Protein AF-A0A143PL56-F1 (afdb_monomer_lite)

pLDDT: mean 76.6, std 19.51, range [32.47, 98.5]

Radius of gyration: 20.21 Å; chains: 1; bounding box: 53×41×75 Å

Foldseek 3Di:
DPDPPDPQDDQPVPPPDDVVNLVPCPDLPWQKFFLVVLVVLVVCVVVPDPDFDQDDPVLVVLLCVQQPQLADSRLAGEAEDCPDPAWDEDASYIYGHPPDDCPDPNVLVSQLNSLLNSCCQQPFSSLVRLVVCLVVCCCPPRVHSVSSQRSDDFDPPDELVSDRSNPSSSLSSLLCCLVPPQVDPPGPPSSVSCVVCNVRSVVNSVNSNPTHGDDPVVSVVVSVVPDDDPDPPPDDPDDDDPDPDDDSMDTDRPPD

Sequence (256 aa):
MPNPSRGRIIDPRIHGVTADVLRKRTDRPVAVTSPVLEWAAIQAAAIANPFGRALYDWEYEIVHDVFRSSLDASRIRIVETRIMNAPTTLGNQIRVPPGWTFERDNKPVLVHECAHVWQYQTRGTSYITDSVYHNASGAIATGNRNVAYMNYQLTTTSSISDFTAEEQATIVGDYYEMTQIHTTDPKPDWVTRRSRDMAIYERLMTQVRASRPQEDSMIYQRSLMNQPTPGMDFQSPGTQGFAPVMPLLEIRFRGL

Secondary structure (DSSP, 8-state):
-PPP-PPP---TT--S--HHHHHH-----EEEE-HHHHHHHHHHHHHS-S-PBPPPHHHHHHHHHHHGGGS-GGG-EEEE-TT-SS-EEETTEEEE-TT---SGGGHHHHHHHHHHHHHHHHH-THHHHHHHHHHHHHHHHSS-THHHHH-----TT--GGGS-HHHHHHHHHHHHIIIIIS-SSSPPHHHHHHGGGHHHHHHHHHHHHH--PPPHHHHHHHHHHTS--S------S---PPP----S-EEEETT-

Organism: Luteitalea pratensis (NCBI:txid1855912)

Structure (mmCIF, N/CA/C/O backbone):
data_AF-A0A143PL56-F1
#
_entry.id   AF-A0A143PL56-F1
#
loop_
_atom_site.group_PDB
_atom_site.id
_atom_site.type_symbol
_atom_site.label_atom_id
_atom_site.label_alt_id
_atom_site.label_comp_id
_atom_site.label_asym_id
_atom_site.label_entity_id
_atom_site.label_seq_id
_atom_site.pdbx_PDB_ins_code
_atom_site.Cartn_x
_atom_site.Cartn_y
_atom_site.Cartn_z
_atom_site.occupancy
_atom_site.B_iso_or_equiv
_atom_site.auth_seq_id
_atom_site.auth_comp_id
_atom_site.auth_asym_id
_atom_site.auth_atom_id
_atom_site.pdbx_PDB_model_num
ATOM 1 N N . MET A 1 1 ? -32.103 7.608 14.706 1.00 39.16 1 MET A N 1
ATOM 2 C CA . MET A 1 1 ? -31.340 8.848 14.971 1.00 39.16 1 MET A CA 1
ATOM 3 C C . MET A 1 1 ? -30.076 8.808 14.125 1.00 39.16 1 MET A C 1
ATOM 5 O O . MET A 1 1 ? -29.459 7.747 14.108 1.00 39.16 1 MET A O 1
ATOM 9 N N . PRO A 1 2 ? -29.713 9.868 13.381 1.00 42.47 2 PRO A N 1
ATOM 10 C CA . PRO A 1 2 ? -28.409 9.920 12.725 1.00 42.47 2 PRO A CA 1
ATOM 11 C C . PRO A 1 2 ? -27.313 9.818 13.792 1.00 42.47 2 PRO A C 1
ATOM 13 O O . PRO A 1 2 ? -27.419 10.430 14.854 1.00 42.47 2 PRO A O 1
ATOM 16 N N . ASN A 1 3 ? -26.301 8.991 13.532 1.00 46.94 3 ASN A N 1
ATOM 17 C CA . ASN A 1 3 ? -25.140 8.849 14.408 1.00 46.94 3 ASN A CA 1
ATOM 18 C C . ASN A 1 3 ? -24.499 10.246 14.557 1.00 46.94 3 ASN A C 1
ATOM 20 O O . ASN A 1 3 ? -24.322 10.900 13.522 1.00 46.94 3 ASN A O 1
ATOM 24 N N . PRO A 1 4 ? -24.193 10.748 15.772 1.00 47.12 4 PRO A N 1
ATOM 25 C CA . PRO A 1 4 ? -23.505 12.028 15.912 1.00 47.12 4 PRO A CA 1
ATOM 26 C C . PRO A 1 4 ? -22.255 12.025 15.033 1.00 47.12 4 PRO A C 1
ATOM 28 O O . PRO A 1 4 ? -21.560 11.008 14.938 1.00 47.12 4 PRO A O 1
ATOM 31 N N . SER A 1 5 ? -21.994 13.145 14.356 1.00 56.44 5 SER A N 1
ATOM 32 C CA . SER A 1 5 ? -20.812 13.290 13.514 1.00 56.44 5 SER A CA 1
ATOM 33 C C . SER A 1 5 ? -19.581 12.958 14.354 1.00 56.44 5 SER A C 1
ATOM 35 O O . SER A 1 5 ? -19.254 13.657 15.314 1.00 56.44 5 SER A O 1
ATOM 37 N N . ARG A 1 6 ? -18.912 11.842 14.033 1.00 64.50 6 ARG A N 1
ATOM 38 C CA . ARG A 1 6 ? -17.630 11.514 14.657 1.00 64.50 6 ARG A CA 1
ATOM 39 C C . ARG A 1 6 ? -16.703 12.689 14.366 1.00 64.50 6 ARG A C 1
ATOM 41 O O . ARG A 1 6 ? -16.463 13.011 13.204 1.00 64.50 6 ARG A O 1
ATOM 48 N N . GLY A 1 7 ? -16.238 13.359 15.420 1.00 67.94 7 GLY A N 1
ATOM 49 C CA . GLY A 1 7 ? -15.239 14.412 15.283 1.00 67.94 7 GLY A CA 1
ATOM 50 C C . GLY A 1 7 ? -14.046 13.883 14.489 1.00 67.94 7 GLY A C 1
ATOM 51 O O . GLY A 1 7 ? -13.685 12.712 14.612 1.00 67.94 7 GLY A O 1
ATOM 52 N N . ARG A 1 8 ? -13.456 14.733 13.646 1.00 72.25 8 ARG A N 1
ATOM 53 C CA . ARG A 1 8 ? -12.322 14.353 12.800 1.00 72.25 8 ARG A CA 1
ATOM 54 C C . ARG A 1 8 ? -11.191 13.792 13.662 1.00 72.25 8 ARG A C 1
ATOM 56 O O . ARG A 1 8 ? -10.657 14.497 14.517 1.00 72.25 8 ARG A O 1
ATOM 63 N N . ILE A 1 9 ? -10.812 12.541 13.413 1.00 72.44 9 ILE A N 1
ATOM 64 C CA . ILE A 1 9 ? -9.650 11.929 14.056 1.00 72.44 9 ILE A CA 1
ATOM 65 C C . ILE A 1 9 ? -8.408 12.498 13.375 1.00 72.44 9 ILE A C 1
ATOM 67 O O . ILE A 1 9 ? -8.163 12.240 12.200 1.00 72.44 9 ILE A O 1
ATOM 71 N N . ILE A 1 10 ? -7.651 13.311 14.109 1.00 73.62 10 ILE A N 1
ATOM 72 C CA . ILE A 1 10 ? -6.334 13.770 13.669 1.00 73.62 10 ILE A CA 1
ATOM 73 C C . ILE A 1 10 ? -5.318 12.722 14.112 1.00 73.62 10 ILE A C 1
ATOM 75 O O . ILE A 1 10 ? -5.200 12.420 15.308 1.00 73.62 10 ILE A O 1
ATOM 79 N N . ASP A 1 11 ? -4.612 12.160 13.136 1.00 73.50 11 ASP A N 1
ATOM 80 C CA . ASP A 1 11 ? -3.528 11.222 13.380 1.00 73.50 11 ASP A CA 1
ATOM 81 C C . ASP A 1 11 ? -2.376 11.951 14.095 1.00 73.50 11 ASP A C 1
ATOM 83 O O . ASP A 1 11 ? -1.880 12.955 13.573 1.00 73.50 11 ASP A O 1
ATOM 87 N N . PRO A 1 12 ? -1.950 11.513 15.295 1.00 73.06 12 PRO A N 1
ATOM 88 C CA . PRO A 1 12 ? -0.919 12.215 16.056 1.00 73.06 12 PRO A CA 1
ATOM 89 C C . PRO A 1 12 ? 0.461 12.153 15.383 1.00 73.06 12 PRO A C 1
ATOM 91 O O . PRO A 1 12 ? 1.346 12.920 15.755 1.00 73.06 12 PRO A O 1
ATOM 94 N N . ARG A 1 13 ? 0.649 11.302 14.362 1.00 75.81 13 ARG A N 1
ATOM 95 C CA . ARG A 1 13 ? 1.857 11.286 13.525 1.00 75.81 13 ARG A CA 1
ATOM 96 C C . ARG A 1 13 ? 1.964 12.540 12.634 1.00 75.81 13 ARG A C 1
ATOM 98 O O . ARG A 1 13 ? 3.064 12.896 12.207 1.00 75.81 13 ARG A O 1
ATOM 105 N N . ILE A 1 14 ? 0.861 13.269 12.423 1.00 66.75 14 ILE A N 1
ATOM 106 C CA . ILE A 1 14 ? 0.823 14.566 11.730 1.00 66.75 14 ILE A CA 1
ATOM 107 C C . ILE A 1 14 ? 1.172 15.690 12.722 1.00 66.75 14 ILE A C 1
ATOM 109 O O . ILE A 1 14 ? 0.313 16.430 13.202 1.00 66.75 14 ILE A O 1
ATOM 113 N N . HIS A 1 15 ? 2.453 15.820 13.054 1.00 58.91 15 HIS A N 1
ATOM 114 C CA . HIS A 1 15 ? 2.962 16.916 13.880 1.00 58.91 15 HIS A CA 1
ATOM 115 C C . HIS A 1 15 ? 3.343 18.131 13.015 1.00 58.91 15 HIS A C 1
ATOM 117 O O . HIS A 1 15 ? 3.772 17.987 11.873 1.00 58.91 15 HIS A O 1
ATOM 123 N N . GLY A 1 16 ? 3.182 19.347 13.548 1.00 60.31 16 GLY A N 1
ATOM 124 C CA . GLY A 1 16 ? 3.609 20.584 12.873 1.00 60.31 16 GLY A CA 1
ATOM 125 C C . GLY A 1 16 ? 2.686 21.095 11.759 1.00 60.31 16 GLY A C 1
ATOM 126 O O . GLY A 1 16 ? 3.081 21.972 10.998 1.00 60.31 16 GLY A O 1
ATOM 127 N N . VAL A 1 17 ? 1.460 20.575 11.650 1.00 60.66 17 VAL A N 1
ATOM 128 C CA . VAL A 1 17 ? 0.504 20.951 10.596 1.00 60.66 17 VAL A CA 1
ATOM 129 C C . VAL A 1 17 ? -0.726 21.543 11.258 1.00 60.66 17 VAL A C 1
ATOM 131 O O . VAL A 1 17 ? -1.329 20.929 12.138 1.00 60.66 17 VAL A O 1
ATOM 134 N N . THR A 1 18 ? -1.090 22.764 10.873 1.00 62.97 18 THR A N 1
ATOM 135 C CA . THR A 1 18 ? -2.188 23.466 11.538 1.00 62.97 18 THR A CA 1
ATOM 136 C C . THR A 1 18 ? -3.526 22.793 11.230 1.00 62.97 18 THR A C 1
ATOM 138 O O . THR A 1 18 ? -3.761 22.277 10.133 1.00 62.97 18 THR A O 1
ATOM 141 N N . ALA A 1 19 ? -4.450 22.835 12.194 1.00 63.25 19 ALA A N 1
ATOM 142 C CA . ALA A 1 19 ? -5.805 22.318 12.007 1.00 63.25 19 ALA A CA 1
ATOM 143 C C . ALA A 1 19 ? -6.528 22.976 10.815 1.00 63.25 19 ALA A C 1
ATOM 145 O O . ALA A 1 19 ? -7.431 22.368 10.245 1.00 63.25 19 ALA A O 1
ATOM 146 N N . ASP A 1 20 ? -6.121 24.189 10.430 1.00 62.56 20 ASP A N 1
ATOM 147 C CA . ASP A 1 20 ? -6.640 24.907 9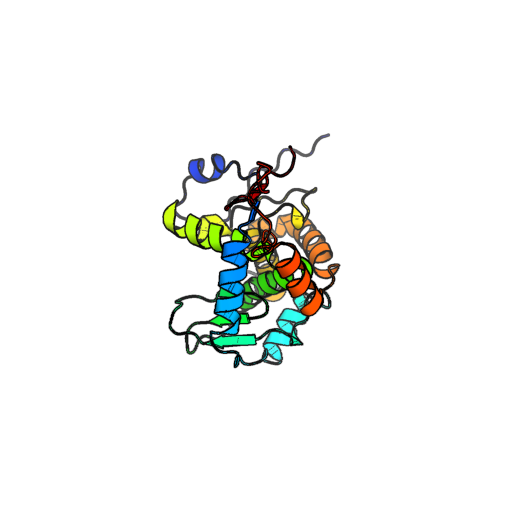.268 1.00 62.56 20 ASP A CA 1
ATOM 148 C C . ASP A 1 20 ? -6.135 24.330 7.944 1.00 62.56 20 ASP A C 1
ATOM 150 O O . ASP A 1 20 ? -6.929 24.207 7.016 1.00 62.56 20 ASP A O 1
ATOM 154 N N . VAL A 1 21 ? -4.866 23.910 7.851 1.00 64.81 21 VAL A N 1
ATOM 155 C CA . VAL A 1 21 ? -4.344 23.192 6.670 1.00 64.81 21 VAL A CA 1
ATOM 156 C C . VAL A 1 21 ? -5.097 21.876 6.486 1.00 64.81 21 VAL A C 1
ATOM 158 O O . VAL A 1 21 ? -5.552 21.565 5.388 1.00 64.81 21 VAL A O 1
ATOM 161 N N . LEU A 1 22 ? -5.325 21.147 7.581 1.00 64.31 22 LEU A N 1
ATOM 162 C CA . LEU A 1 22 ? -6.117 19.920 7.549 1.00 64.31 22 LEU A CA 1
ATOM 163 C C . LEU A 1 22 ? -7.575 20.208 7.154 1.00 64.31 22 LEU A C 1
ATOM 165 O O . LEU A 1 22 ? -8.137 19.485 6.332 1.00 64.31 22 LEU A O 1
ATOM 169 N N . ARG A 1 23 ? -8.219 21.244 7.708 1.00 62.47 23 ARG A N 1
ATOM 170 C CA . ARG A 1 23 ? -9.619 21.611 7.400 1.00 62.47 23 ARG A CA 1
ATOM 171 C C . ARG A 1 23 ? -9.828 22.119 5.976 1.00 62.47 23 ARG A C 1
ATOM 173 O O . ARG A 1 23 ? -10.882 21.852 5.414 1.00 62.47 23 ARG A O 1
ATOM 180 N N . LYS A 1 24 ? -8.856 22.834 5.408 1.00 58.53 24 LYS A N 1
ATOM 181 C CA . LYS A 1 24 ? -8.933 23.400 4.052 1.00 58.53 24 LYS A CA 1
ATOM 182 C C . LYS A 1 24 ? -8.618 22.393 2.946 1.00 58.53 24 LYS A C 1
ATOM 184 O O . LYS A 1 24 ? -8.891 22.699 1.786 1.00 58.53 24 LYS A O 1
ATOM 189 N N . ARG A 1 25 ? -8.098 21.204 3.280 1.00 57.47 25 ARG A N 1
ATOM 190 C CA . ARG A 1 25 ? -8.025 20.071 2.348 1.00 57.47 25 ARG A CA 1
ATOM 191 C C . ARG A 1 25 ? -9.452 19.650 1.974 1.00 57.47 25 ARG A C 1
ATOM 193 O O . ARG A 1 25 ? -10.123 18.903 2.682 1.00 57.47 25 ARG A O 1
ATOM 200 N N . THR A 1 26 ? -9.934 20.215 0.873 1.00 52.91 26 THR A N 1
ATOM 201 C CA . THR A 1 26 ? -11.165 19.831 0.177 1.00 52.91 26 THR A CA 1
ATOM 202 C C . THR A 1 26 ? -10.814 18.704 -0.783 1.00 52.91 26 THR A C 1
ATOM 204 O O . THR A 1 26 ? -10.982 18.814 -1.993 1.00 52.91 26 THR A O 1
ATOM 207 N N . ASP A 1 27 ? -10.249 17.625 -0.239 1.00 49.91 27 ASP A N 1
ATOM 208 C CA . ASP A 1 27 ? -9.785 16.483 -1.019 1.00 49.91 27 ASP A CA 1
ATOM 209 C C . ASP A 1 27 ? -11.001 15.686 -1.479 1.00 49.91 27 ASP A C 1
ATOM 211 O O . ASP A 1 27 ? -11.326 14.620 -0.962 1.00 49.91 27 ASP A O 1
ATOM 215 N N . ARG A 1 28 ? -11.712 16.196 -2.481 1.00 55.03 28 ARG A N 1
ATOM 216 C CA . ARG A 1 28 ? -12.274 15.246 -3.426 1.00 55.03 28 ARG A CA 1
ATOM 217 C C . ARG A 1 28 ? -11.063 14.572 -4.064 1.00 55.03 28 ARG A C 1
ATOM 219 O O . ARG A 1 28 ? -10.167 15.302 -4.485 1.00 55.03 28 ARG A O 1
ATOM 226 N N . PRO A 1 29 ? -10.985 13.233 -4.097 1.00 56.28 29 PRO A N 1
ATOM 227 C CA . PRO A 1 29 ? -9.911 12.545 -4.794 1.00 56.28 29 PRO A CA 1
ATOM 228 C C . PRO A 1 29 ? -9.963 12.984 -6.260 1.00 56.28 29 PRO A C 1
ATOM 230 O O . PRO A 1 29 ? -10.820 12.543 -7.030 1.00 56.28 29 PRO A O 1
ATOM 233 N N . VAL A 1 30 ? -9.108 13.942 -6.610 1.00 55.94 30 VAL A N 1
ATOM 234 C CA . VAL A 1 30 ? -8.872 14.356 -7.982 1.00 55.94 30 VAL A CA 1
ATOM 235 C C . VAL A 1 30 ? -7.836 13.381 -8.494 1.00 55.94 30 VAL A C 1
ATOM 237 O O . VAL A 1 30 ? -6.676 13.460 -8.102 1.00 55.94 30 VAL A O 1
ATOM 240 N N . ALA A 1 31 ? -8.282 12.435 -9.313 1.00 61.72 31 ALA A N 1
ATOM 241 C CA . ALA A 1 31 ? -7.358 11.554 -10.002 1.00 61.72 31 ALA A CA 1
ATOM 242 C C . ALA A 1 31 ? -6.752 12.357 -11.152 1.00 61.72 31 ALA A C 1
ATOM 244 O O . ALA A 1 31 ? -7.486 12.868 -12.009 1.00 61.72 31 ALA A O 1
ATOM 245 N N . VAL A 1 32 ? -5.434 12.504 -11.139 1.00 58.81 32 VAL A N 1
ATOM 246 C CA . VAL A 1 32 ? -4.698 13.150 -12.221 1.00 58.81 32 VAL A CA 1
ATOM 247 C C . VAL A 1 32 ? -3.986 12.041 -12.962 1.00 58.81 32 VAL A C 1
ATOM 249 O O . VAL A 1 32 ? -3.113 11.405 -12.390 1.00 58.81 32 VAL A O 1
ATOM 252 N N . THR A 1 33 ? -4.335 11.807 -14.224 1.00 64.19 33 THR A N 1
ATOM 253 C CA . THR A 1 33 ? -3.666 10.807 -15.065 1.00 64.19 33 THR A CA 1
ATOM 254 C C . THR A 1 33 ? -2.970 11.484 -16.234 1.00 64.19 33 THR A C 1
ATOM 256 O O . THR A 1 33 ? -3.554 12.323 -16.923 1.00 64.19 33 THR A O 1
ATOM 259 N N . SER A 1 34 ? -1.709 11.126 -16.472 1.00 66.50 34 SER A N 1
ATOM 260 C CA . SER A 1 34 ? -0.958 11.557 -17.648 1.00 66.50 34 SER A CA 1
ATOM 261 C C . SER A 1 34 ? -0.411 10.318 -18.351 1.00 66.50 34 SER A C 1
ATOM 263 O O . SER A 1 34 ? 0.644 9.810 -17.966 1.00 66.50 34 SER A O 1
ATOM 265 N N . PRO A 1 35 ? -1.093 9.832 -19.405 1.00 65.44 35 PRO A N 1
ATOM 266 C CA . PRO A 1 35 ? -0.667 8.645 -20.149 1.00 65.44 35 PRO A CA 1
ATOM 267 C C . PRO A 1 35 ? 0.785 8.728 -20.648 1.00 65.44 35 PRO A C 1
ATOM 269 O O . PRO A 1 35 ? 1.492 7.724 -20.702 1.00 65.44 35 PRO A O 1
ATOM 272 N N . VAL A 1 36 ? 1.258 9.941 -20.964 1.00 63.97 36 VAL A N 1
ATOM 273 C CA . VAL A 1 36 ? 2.638 10.200 -21.401 1.00 63.97 36 VAL A CA 1
ATOM 274 C C . VAL A 1 36 ? 3.642 9.980 -20.267 1.00 63.97 36 VAL A C 1
ATOM 276 O O . VAL A 1 36 ? 4.662 9.324 -20.481 1.00 63.97 36 VAL A O 1
ATOM 279 N N . LEU A 1 37 ? 3.365 10.495 -19.063 1.00 64.38 37 LEU A N 1
ATOM 280 C CA . LEU A 1 37 ? 4.240 10.291 -17.904 1.00 64.38 37 LEU A CA 1
ATOM 281 C C . LEU A 1 37 ? 4.237 8.830 -17.453 1.00 64.38 37 LEU A C 1
ATOM 283 O O . LEU A 1 37 ? 5.294 8.298 -17.125 1.00 64.38 37 LEU A O 1
ATOM 287 N N . GLU A 1 38 ? 3.080 8.168 -17.489 1.00 65.06 38 GLU A N 1
ATOM 288 C CA . GLU A 1 38 ? 2.964 6.741 -17.177 1.00 65.06 38 GLU A CA 1
ATOM 289 C C . GLU A 1 38 ? 3.810 5.896 -18.126 1.00 65.06 38 GLU A C 1
ATOM 291 O O . GLU A 1 38 ? 4.589 5.055 -17.679 1.00 65.06 38 GLU A O 1
ATOM 296 N N . TRP A 1 39 ? 3.725 6.156 -19.433 1.00 65.25 39 TRP A N 1
ATOM 297 C CA . TRP A 1 39 ? 4.539 5.452 -20.417 1.00 65.25 39 TRP A CA 1
ATOM 298 C C . TRP A 1 39 ? 6.034 5.716 -20.231 1.00 65.25 39 TRP A C 1
ATOM 300 O O . TRP A 1 39 ? 6.828 4.775 -20.222 1.00 65.25 39 TRP A O 1
ATOM 310 N N . ALA A 1 40 ? 6.426 6.978 -20.032 1.00 65.31 40 ALA A N 1
ATOM 311 C CA . ALA A 1 40 ? 7.819 7.326 -19.779 1.00 65.31 40 ALA A CA 1
ATOM 312 C C . ALA A 1 40 ? 8.350 6.623 -18.519 1.00 65.31 40 ALA A C 1
ATOM 314 O O . ALA A 1 40 ? 9.468 6.107 -18.532 1.00 65.31 40 ALA A O 1
ATOM 315 N N . ALA A 1 41 ? 7.536 6.536 -17.463 1.00 65.75 41 ALA A N 1
ATOM 316 C CA . ALA A 1 41 ? 7.878 5.821 -16.241 1.00 65.75 41 ALA A CA 1
ATOM 317 C C . ALA A 1 41 ? 8.044 4.313 -16.490 1.00 65.75 41 ALA A C 1
ATOM 319 O O . ALA A 1 41 ? 9.040 3.744 -16.055 1.00 65.75 41 ALA A O 1
ATOM 320 N N . ILE A 1 42 ? 7.138 3.668 -17.234 1.00 66.44 42 ILE A N 1
ATOM 321 C CA . ILE A 1 42 ? 7.238 2.237 -17.579 1.00 66.44 42 ILE A CA 1
ATOM 322 C C . ILE A 1 42 ? 8.492 1.951 -18.408 1.00 66.44 42 ILE A C 1
ATOM 324 O O . ILE A 1 42 ? 9.226 1.013 -18.106 1.00 66.44 42 ILE A O 1
ATOM 328 N N . GLN A 1 43 ? 8.772 2.768 -19.425 1.00 65.62 43 GLN A N 1
ATOM 329 C CA . GLN A 1 43 ? 9.958 2.602 -20.267 1.00 65.62 43 GLN A CA 1
ATOM 330 C C . GLN A 1 43 ? 11.239 2.812 -19.459 1.00 65.62 43 GLN A C 1
ATOM 332 O O . GLN A 1 43 ? 12.164 2.005 -19.539 1.00 65.62 43 GLN A O 1
ATOM 337 N N . ALA A 1 44 ? 11.280 3.849 -18.620 1.00 62.88 44 ALA A N 1
ATOM 338 C CA . ALA A 1 44 ? 12.390 4.064 -17.700 1.00 62.88 44 ALA A CA 1
ATOM 339 C C . ALA A 1 44 ? 12.541 2.895 -16.713 1.00 62.88 44 ALA A C 1
ATOM 341 O O . ALA A 1 44 ? 13.666 2.506 -16.402 1.00 62.88 44 ALA A O 1
ATOM 342 N N . ALA A 1 45 ? 11.437 2.297 -16.252 1.00 62.34 45 ALA A N 1
ATOM 343 C CA . ALA A 1 45 ? 11.458 1.133 -15.372 1.00 62.34 45 ALA A CA 1
ATOM 344 C C . ALA A 1 45 ? 12.026 -0.113 -16.057 1.00 62.34 45 ALA A C 1
ATOM 346 O O . ALA A 1 45 ? 12.821 -0.830 -15.454 1.00 62.34 45 ALA A O 1
ATOM 347 N N . ALA A 1 46 ? 11.644 -0.343 -17.314 1.00 61.03 46 ALA A N 1
ATOM 348 C CA . ALA A 1 46 ? 12.115 -1.463 -18.119 1.00 61.03 46 ALA A CA 1
ATOM 349 C C . ALA A 1 46 ? 13.615 -1.357 -18.448 1.00 61.03 46 ALA A C 1
ATOM 351 O O . ALA A 1 46 ? 14.307 -2.371 -18.501 1.00 61.03 46 ALA A O 1
ATOM 352 N N . ILE A 1 47 ? 14.125 -0.135 -18.638 1.00 59.41 47 ILE A N 1
ATOM 353 C CA . ILE A 1 47 ? 15.541 0.126 -18.945 1.00 59.41 47 ILE A CA 1
ATOM 354 C C . ILE A 1 47 ? 16.402 0.108 -17.672 1.00 59.41 47 ILE A C 1
ATOM 356 O O . ILE A 1 47 ? 17.537 -0.372 -17.685 1.00 59.41 47 ILE A O 1
ATOM 360 N N . ALA A 1 48 ? 15.880 0.623 -16.557 1.00 54.34 48 ALA A N 1
ATOM 361 C CA . ALA A 1 48 ? 16.598 0.690 -15.291 1.00 54.34 48 ALA A CA 1
ATOM 362 C C . ALA A 1 48 ? 16.568 -0.665 -14.566 1.00 54.34 48 ALA A C 1
ATOM 364 O O . ALA A 1 48 ? 15.767 -0.881 -13.664 1.00 54.34 48 ALA A O 1
ATOM 365 N N . ASN A 1 49 ? 17.505 -1.528 -14.958 1.00 53.34 49 ASN A N 1
ATOM 366 C CA . ASN A 1 49 ? 17.949 -2.743 -14.274 1.00 53.34 49 ASN A CA 1
ATOM 367 C C . ASN A 1 49 ? 16.853 -3.816 -14.041 1.00 53.34 49 ASN A C 1
ATOM 369 O O . ASN A 1 49 ? 16.217 -3.835 -12.987 1.00 53.34 49 ASN A O 1
ATOM 373 N N . PRO A 1 50 ? 16.662 -4.773 -14.972 1.00 59.78 50 PRO A N 1
ATOM 374 C CA . PRO A 1 50 ? 15.674 -5.849 -14.817 1.00 59.78 50 PRO A CA 1
ATOM 375 C C . PRO A 1 50 ? 16.025 -6.852 -13.701 1.00 59.78 50 PRO A C 1
ATOM 377 O O . PRO A 1 50 ? 15.205 -7.699 -13.346 1.00 59.78 50 PRO A O 1
ATOM 380 N N . PHE A 1 51 ? 17.232 -6.777 -13.136 1.00 72.12 51 PHE A N 1
ATOM 381 C CA . PHE A 1 51 ? 17.748 -7.726 -12.155 1.00 72.12 51 PHE A CA 1
ATOM 382 C C . PHE A 1 51 ? 17.478 -7.249 -10.723 1.00 72.12 51 PHE A C 1
ATOM 384 O O . PHE A 1 51 ? 18.384 -6.848 -9.997 1.00 72.12 51 PHE A O 1
ATOM 391 N N . GLY A 1 52 ? 16.208 -7.274 -10.320 1.00 85.88 52 GLY A N 1
ATOM 392 C CA . GLY A 1 52 ? 15.834 -7.234 -8.906 1.00 85.88 52 GLY A CA 1
ATOM 393 C C . GLY A 1 52 ? 15.808 -8.637 -8.304 1.00 85.88 52 GLY A C 1
ATOM 394 O O . GLY A 1 52 ? 15.572 -9.618 -9.014 1.00 85.88 52 GLY A O 1
ATOM 395 N N . ARG A 1 53 ? 16.004 -8.748 -6.989 1.00 94.56 53 ARG A N 1
ATOM 396 C CA . ARG A 1 53 ? 15.763 -10.016 -6.285 1.00 94.56 53 ARG A CA 1
ATOM 397 C C . ARG A 1 53 ? 14.260 -10.263 -6.141 1.00 94.56 53 ARG A C 1
ATOM 399 O O . ARG A 1 53 ? 13.476 -9.315 -6.086 1.00 94.56 53 ARG A O 1
ATOM 406 N N . ALA A 1 54 ? 13.855 -11.526 -6.061 1.00 96.06 54 ALA A N 1
ATOM 407 C CA . ALA A 1 54 ? 12.514 -11.866 -5.593 1.00 96.06 54 ALA A CA 1
ATOM 408 C C . ALA A 1 54 ? 12.348 -11.486 -4.108 1.00 96.06 54 ALA A C 1
ATOM 410 O O . ALA A 1 54 ? 13.325 -11.145 -3.424 1.00 96.06 54 ALA A O 1
ATOM 411 N N . LEU A 1 55 ? 11.110 -11.549 -3.619 1.00 96.88 55 LEU A N 1
ATOM 412 C CA . LEU A 1 55 ? 10.855 -11.500 -2.183 1.00 96.88 55 LEU A CA 1
ATOM 413 C C . LEU A 1 55 ? 11.560 -12.672 -1.491 1.00 96.88 55 LEU A C 1
ATOM 415 O O . LEU A 1 55 ? 11.592 -13.781 -2.022 1.00 96.88 55 LEU A O 1
ATOM 419 N N . TYR A 1 56 ? 12.119 -12.418 -0.313 1.00 97.19 56 TYR A N 1
ATOM 420 C CA . TYR A 1 56 ? 12.522 -13.485 0.597 1.00 97.19 56 TYR A CA 1
ATOM 421 C C . TYR A 1 56 ? 11.284 -14.198 1.155 1.00 97.19 56 TYR A C 1
ATOM 423 O O . TYR A 1 56 ? 10.209 -13.603 1.206 1.00 97.19 56 TYR A O 1
ATOM 431 N N . ASP A 1 57 ? 11.436 -15.434 1.636 1.00 97.62 57 ASP A N 1
ATOM 432 C CA . ASP A 1 57 ? 10.312 -16.230 2.156 1.00 97.62 57 ASP A CA 1
ATOM 433 C C . ASP A 1 57 ? 9.523 -15.486 3.246 1.00 97.62 57 ASP A C 1
ATOM 435 O O . ASP A 1 57 ? 8.300 -15.405 3.193 1.00 97.62 57 ASP A O 1
ATOM 439 N N . TRP A 1 58 ? 10.217 -14.828 4.177 1.00 97.12 58 TRP A N 1
ATOM 440 C CA . TRP A 1 58 ? 9.569 -14.052 5.239 1.00 97.12 58 TRP A CA 1
ATOM 441 C C . TRP A 1 58 ? 8.870 -12.778 4.723 1.00 97.12 58 TRP A C 1
ATOM 443 O O . TRP A 1 58 ? 7.876 -12.342 5.304 1.00 97.12 58 TRP A O 1
ATOM 453 N N . GLU A 1 59 ? 9.366 -12.161 3.642 1.00 98.06 59 GLU A N 1
ATOM 454 C CA . GLU A 1 59 ? 8.690 -11.028 2.992 1.00 98.06 59 GLU A CA 1
ATOM 455 C C . GLU A 1 59 ? 7.426 -11.530 2.291 1.00 98.06 59 GLU A C 1
ATOM 457 O O . GLU A 1 59 ? 6.365 -10.920 2.411 1.00 98.06 59 GLU A O 1
ATOM 462 N N . TYR A 1 60 ? 7.529 -12.671 1.604 1.00 98.00 60 TYR A N 1
ATOM 463 C CA . TYR A 1 60 ? 6.406 -13.334 0.957 1.00 98.00 60 TYR A CA 1
ATOM 464 C C . TYR A 1 60 ? 5.311 -13.695 1.964 1.00 98.00 60 TYR A C 1
ATOM 466 O O . TYR A 1 60 ? 4.147 -13.430 1.692 1.00 98.00 60 TYR A O 1
ATOM 474 N N . GLU A 1 61 ? 5.657 -14.235 3.133 1.00 97.62 61 GLU A N 1
ATOM 475 C CA . GLU A 1 61 ? 4.691 -14.562 4.189 1.00 97.62 61 GLU A CA 1
ATOM 476 C C . GLU A 1 61 ? 3.911 -13.330 4.668 1.00 97.62 61 GLU A C 1
ATOM 478 O O . GLU A 1 61 ? 2.682 -13.380 4.748 1.00 97.62 61 GLU A O 1
ATOM 483 N N . ILE A 1 62 ? 4.598 -12.207 4.91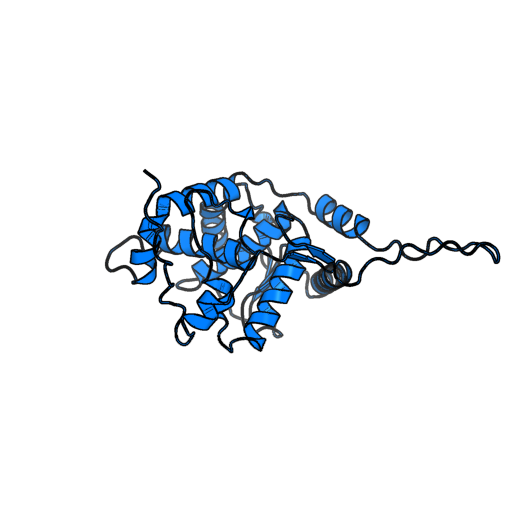6 1.00 97.94 62 ILE A N 1
ATOM 484 C CA . ILE A 1 62 ? 3.953 -10.934 5.286 1.00 97.94 62 ILE A CA 1
ATOM 485 C C . ILE A 1 62 ? 2.990 -10.490 4.180 1.00 97.94 62 ILE A C 1
ATOM 487 O O . ILE A 1 62 ? 1.829 -10.166 4.438 1.00 97.94 62 ILE A O 1
ATOM 491 N N . VAL A 1 63 ? 3.465 -10.488 2.934 1.00 98.12 63 VAL A N 1
ATOM 492 C CA . VAL A 1 63 ? 2.671 -10.063 1.776 1.00 98.12 63 VAL A CA 1
ATOM 493 C C . VAL A 1 63 ? 1.461 -10.979 1.579 1.00 98.12 63 VAL A C 1
ATOM 495 O O . VAL A 1 63 ? 0.350 -10.498 1.349 1.00 98.12 63 VAL A O 1
ATOM 498 N N . HIS A 1 64 ? 1.642 -12.288 1.725 1.00 97.81 64 HIS A N 1
ATOM 499 C CA . HIS A 1 64 ? 0.582 -13.278 1.597 1.00 97.81 64 HIS A CA 1
ATOM 500 C C . HIS A 1 64 ? -0.466 -13.149 2.715 1.00 97.81 64 HIS A C 1
ATOM 502 O O . HIS A 1 64 ? -1.660 -13.254 2.438 1.00 97.81 64 HIS A O 1
ATOM 508 N N . ASP A 1 65 ? -0.077 -12.874 3.962 1.00 97.56 65 ASP A N 1
ATOM 509 C CA . ASP A 1 65 ? -1.037 -12.653 5.054 1.00 97.56 65 ASP A CA 1
ATOM 510 C C . ASP A 1 65 ? -1.919 -11.412 4.806 1.00 97.56 65 ASP A C 1
ATOM 512 O O . ASP A 1 65 ? -3.154 -11.433 4.950 1.00 97.56 65 ASP A O 1
ATOM 516 N N . VAL A 1 66 ? -1.300 -10.323 4.343 1.00 98.25 66 VAL A N 1
ATOM 517 C CA . VAL A 1 66 ? -2.003 -9.063 4.084 1.00 98.25 66 VAL A CA 1
ATOM 518 C C . VAL A 1 66 ? -2.887 -9.164 2.840 1.00 98.25 66 VAL A C 1
ATOM 520 O O . VAL A 1 66 ? -4.098 -8.933 2.929 1.00 98.25 66 VAL A O 1
ATOM 523 N N . PHE A 1 67 ? -2.320 -9.532 1.691 1.00 98.50 67 PHE A N 1
ATOM 524 C CA . PHE A 1 67 ? -2.991 -9.448 0.389 1.00 98.50 67 PHE A CA 1
ATOM 525 C C . PHE A 1 67 ? -3.604 -10.771 -0.079 1.00 98.50 67 PHE A C 1
ATOM 527 O O . PHE A 1 67 ? -4.540 -10.767 -0.877 1.00 98.50 67 PHE A O 1
ATOM 534 N N . ARG A 1 68 ? -3.153 -11.917 0.438 1.00 97.50 68 ARG A N 1
ATOM 535 C CA . ARG A 1 68 ? -3.599 -13.245 -0.012 1.00 97.50 68 ARG A CA 1
ATOM 536 C C . ARG A 1 68 ? -3.443 -13.374 -1.533 1.00 97.50 68 ARG A C 1
ATOM 538 O O . ARG A 1 68 ? -2.414 -13.006 -2.084 1.00 97.50 68 ARG A O 1
ATOM 545 N N . SER A 1 69 ? -4.471 -13.856 -2.226 1.00 97.81 69 SER A N 1
ATOM 546 C CA . SER A 1 69 ? -4.481 -14.011 -3.681 1.00 97.81 69 SER A CA 1
ATOM 547 C C . SER A 1 69 ? -4.765 -12.721 -4.459 1.00 97.81 69 SER A C 1
ATOM 549 O O . SER A 1 69 ? -4.786 -12.763 -5.689 1.00 97.81 69 SER A O 1
ATOM 551 N N . SER A 1 70 ? -4.995 -11.577 -3.799 1.00 98.31 70 SER A N 1
ATOM 552 C CA . SER A 1 70 ? -5.270 -10.326 -4.519 1.00 98.31 70 SER A CA 1
ATOM 553 C C . SER A 1 70 ? -4.023 -9.654 -5.087 1.00 98.31 70 SER A C 1
ATOM 555 O O . SER A 1 70 ? -4.147 -8.656 -5.792 1.00 98.31 70 SER A O 1
ATOM 557 N N . LEU A 1 71 ? -2.838 -10.165 -4.757 1.00 98.12 71 LEU A N 1
ATOM 558 C CA . LEU A 1 71 ? -1.540 -9.684 -5.210 1.00 98.12 71 LEU A CA 1
ATOM 559 C C . LEU A 1 71 ? -0.689 -10.894 -5.601 1.00 98.12 71 LEU A C 1
ATOM 561 O O . LEU A 1 71 ? -0.455 -11.782 -4.784 1.00 98.12 71 LEU A O 1
ATOM 565 N N . ASP A 1 72 ? -0.201 -10.923 -6.835 1.00 97.88 72 ASP A N 1
ATOM 566 C CA . ASP A 1 72 ? 0.776 -11.916 -7.262 1.00 97.88 72 ASP A CA 1
ATOM 567 C C . ASP A 1 72 ? 2.172 -11.496 -6.791 1.00 97.88 72 ASP A C 1
ATOM 569 O O . ASP A 1 72 ? 2.894 -10.740 -7.453 1.00 97.88 72 ASP A O 1
ATOM 573 N N . ALA A 1 73 ? 2.539 -11.996 -5.612 1.00 97.44 73 ALA A N 1
ATOM 574 C CA . ALA A 1 73 ? 3.826 -11.745 -4.981 1.00 97.44 73 ALA A CA 1
ATOM 575 C C . ALA A 1 73 ? 5.013 -12.344 -5.762 1.00 97.44 73 ALA A C 1
ATOM 577 O O . ALA A 1 73 ? 6.136 -11.854 -5.641 1.00 97.44 73 ALA A O 1
ATOM 578 N N . SER A 1 74 ? 4.787 -13.354 -6.614 1.00 96.44 74 SER A N 1
ATOM 579 C CA . SER A 1 74 ? 5.855 -13.987 -7.406 1.00 96.44 74 SER A CA 1
ATOM 580 C C . SER A 1 74 ? 6.422 -13.054 -8.482 1.00 96.44 74 SER A C 1
ATOM 582 O O . SER A 1 74 ? 7.582 -13.186 -8.893 1.00 96.44 74 SER A O 1
ATOM 584 N N . ARG A 1 75 ? 5.624 -12.063 -8.896 1.00 94.75 75 ARG A N 1
ATOM 585 C CA . ARG A 1 75 ? 5.994 -11.028 -9.867 1.00 94.75 75 ARG A CA 1
ATOM 586 C C . ARG A 1 75 ? 6.761 -9.862 -9.247 1.00 94.75 75 ARG A C 1
ATOM 588 O O . ARG A 1 75 ? 7.330 -9.065 -9.990 1.00 94.75 75 ARG A O 1
ATOM 595 N N . ILE A 1 76 ? 6.806 -9.762 -7.918 1.00 95.25 76 ILE A N 1
ATOM 596 C CA . ILE A 1 76 ? 7.452 -8.645 -7.221 1.00 95.25 76 ILE A CA 1
ATOM 597 C C . ILE A 1 76 ? 8.973 -8.761 -7.314 1.00 95.25 76 ILE A C 1
ATOM 599 O O . ILE A 1 76 ? 9.549 -9.835 -7.112 1.00 95.25 76 ILE A O 1
ATOM 603 N N . ARG A 1 77 ? 9.638 -7.644 -7.618 1.00 94.56 77 ARG A N 1
ATOM 604 C CA . ARG A 1 77 ? 11.102 -7.546 -7.649 1.00 94.56 77 ARG A CA 1
ATOM 605 C C . ARG A 1 77 ? 11.591 -6.388 -6.789 1.00 94.56 77 ARG A C 1
ATOM 607 O O . ARG A 1 77 ? 11.166 -5.255 -6.990 1.00 94.56 77 ARG A O 1
ATOM 614 N N . ILE A 1 78 ? 12.515 -6.668 -5.871 1.00 93.62 78 ILE A N 1
ATOM 615 C CA . ILE A 1 78 ? 13.218 -5.650 -5.086 1.00 93.62 78 ILE A CA 1
ATOM 616 C C . ILE A 1 78 ? 14.484 -5.244 -5.841 1.00 93.62 78 ILE A C 1
ATOM 618 O O . ILE A 1 78 ? 15.350 -6.082 -6.099 1.00 93.62 78 ILE A O 1
ATOM 622 N N . VAL A 1 79 ? 14.586 -3.970 -6.208 1.00 90.50 79 VAL A N 1
ATOM 623 C CA . VAL A 1 79 ? 15.685 -3.423 -7.014 1.00 90.50 79 VAL A CA 1
ATOM 624 C C . VAL A 1 79 ? 16.438 -2.380 -6.198 1.00 90.50 79 VAL A C 1
ATOM 626 O O . VAL A 1 79 ? 15.872 -1.361 -5.809 1.00 90.50 79 VAL A O 1
ATOM 629 N N . GLU A 1 80 ? 17.730 -2.589 -5.965 1.00 89.81 80 GLU A N 1
ATOM 630 C CA . GLU A 1 80 ? 18.557 -1.557 -5.337 1.00 89.81 80 GLU A CA 1
ATOM 631 C C . GLU A 1 80 ? 18.914 -0.451 -6.342 1.00 89.81 80 GLU A C 1
ATOM 633 O O . GLU A 1 80 ? 19.346 -0.718 -7.466 1.00 89.81 80 GLU A O 1
ATOM 638 N N . THR A 1 81 ? 18.764 0.811 -5.939 1.00 80.75 81 THR A N 1
ATOM 639 C CA . THR A 1 81 ? 19.091 1.980 -6.764 1.00 80.75 81 THR A CA 1
ATOM 640 C C . THR A 1 81 ? 19.765 3.076 -5.950 1.00 80.75 81 THR A C 1
ATOM 642 O O . THR A 1 81 ? 19.368 3.382 -4.833 1.00 80.75 81 THR A O 1
ATOM 645 N N . ARG A 1 82 ? 20.777 3.722 -6.538 1.00 77.44 82 ARG A N 1
ATOM 646 C CA . ARG A 1 82 ? 21.533 4.822 -5.908 1.00 77.44 82 ARG A CA 1
ATOM 647 C C . ARG A 1 82 ? 20.873 6.196 -6.058 1.00 77.44 82 ARG A C 1
ATOM 649 O O . ARG A 1 82 ? 21.391 7.173 -5.536 1.00 77.44 82 ARG A O 1
ATOM 656 N N . ILE A 1 83 ? 19.780 6.285 -6.815 1.00 69.88 83 ILE A N 1
ATOM 657 C CA . ILE A 1 83 ? 19.157 7.563 -7.203 1.00 69.88 83 ILE A CA 1
ATOM 658 C C . ILE A 1 83 ? 18.084 7.994 -6.182 1.00 69.88 83 ILE A C 1
ATOM 660 O O . ILE A 1 83 ? 17.588 9.115 -6.231 1.00 69.88 83 ILE A O 1
ATOM 664 N N . MET A 1 84 ? 17.716 7.119 -5.239 1.00 68.25 84 MET A N 1
ATOM 665 C CA . MET A 1 84 ? 16.601 7.335 -4.314 1.00 68.25 84 MET A CA 1
ATOM 666 C C . MET A 1 84 ? 17.045 7.166 -2.860 1.00 68.25 84 MET A C 1
ATOM 668 O O . MET A 1 84 ? 17.853 6.297 -2.551 1.00 68.25 84 MET A O 1
ATOM 672 N N . ASN A 1 85 ? 16.476 7.985 -1.969 1.00 73.25 85 ASN A N 1
ATOM 673 C CA . ASN A 1 85 ? 16.763 7.965 -0.526 1.00 73.25 85 ASN A CA 1
ATOM 674 C C . ASN A 1 85 ? 15.674 7.256 0.298 1.00 73.25 85 ASN A C 1
ATOM 676 O O . ASN A 1 85 ? 15.767 7.203 1.520 1.00 73.25 85 ASN A O 1
ATOM 680 N N . ALA A 1 86 ? 14.624 6.759 -0.352 1.00 76.19 86 ALA A N 1
ATOM 681 C CA . ALA A 1 86 ? 13.520 6.045 0.273 1.00 76.19 86 ALA A CA 1
ATOM 682 C C . ALA A 1 86 ? 12.984 4.983 -0.698 1.00 76.19 86 ALA A C 1
ATOM 684 O O . ALA A 1 86 ? 13.172 5.146 -1.910 1.00 76.19 86 ALA A O 1
ATOM 685 N N . PRO A 1 87 ? 12.331 3.923 -0.188 1.00 84.00 87 PRO A N 1
ATOM 686 C CA . PRO A 1 87 ? 11.619 2.972 -1.025 1.00 84.00 87 PRO A CA 1
ATOM 687 C C . PRO A 1 87 ? 10.590 3.646 -1.935 1.00 84.00 87 PRO A C 1
ATOM 689 O O . PRO A 1 87 ? 10.005 4.669 -1.579 1.00 84.00 87 PRO A O 1
ATOM 692 N N . THR A 1 88 ? 10.418 3.120 -3.143 1.00 85.69 88 THR A N 1
ATOM 693 C CA . THR A 1 88 ? 9.386 3.579 -4.080 1.00 85.69 88 THR A CA 1
ATOM 694 C C . THR A 1 88 ? 9.003 2.465 -5.035 1.00 85.69 88 THR A C 1
ATOM 696 O O . THR A 1 88 ? 9.866 1.765 -5.568 1.00 85.69 88 THR A O 1
ATOM 699 N N . THR A 1 89 ? 7.713 2.349 -5.317 1.00 86.50 89 THR A N 1
ATOM 700 C CA . THR A 1 89 ? 7.174 1.307 -6.187 1.00 86.50 89 THR A CA 1
ATOM 701 C C . THR A 1 89 ? 6.826 1.816 -7.579 1.00 86.50 89 THR A C 1
ATOM 703 O O . THR A 1 89 ? 6.153 2.832 -7.746 1.00 86.50 89 THR A O 1
ATOM 706 N N . LEU A 1 90 ? 7.229 1.057 -8.598 1.00 85.81 90 LEU A N 1
ATOM 707 C CA . LEU A 1 90 ? 6.872 1.283 -9.993 1.00 85.81 90 LEU A CA 1
ATOM 708 C C . LEU A 1 90 ? 6.574 -0.050 -10.688 1.00 85.81 90 LEU A C 1
ATOM 710 O O . LEU A 1 90 ? 7.463 -0.874 -10.908 1.00 85.81 90 LEU A O 1
ATOM 714 N N . GLY A 1 91 ? 5.309 -0.269 -11.040 1.00 87.75 91 GLY A N 1
ATOM 715 C CA . GLY A 1 91 ? 4.848 -1.549 -11.566 1.00 87.75 91 GLY A CA 1
ATOM 716 C C . GLY A 1 91 ? 4.965 -2.663 -10.521 1.00 87.75 91 GLY A C 1
ATOM 717 O O . GLY A 1 91 ? 4.576 -2.491 -9.370 1.00 87.75 91 GLY A O 1
ATOM 718 N N . ASN A 1 92 ? 5.550 -3.799 -10.914 1.00 92.50 92 ASN A N 1
ATOM 719 C CA . ASN A 1 92 ? 5.889 -4.890 -9.990 1.00 92.50 92 ASN A CA 1
ATOM 720 C C . ASN A 1 92 ? 7.269 -4.712 -9.311 1.00 92.50 92 ASN A C 1
ATOM 722 O O . ASN A 1 92 ? 7.766 -5.648 -8.684 1.00 92.50 92 ASN A O 1
ATOM 726 N N . GLN A 1 93 ? 7.931 -3.559 -9.462 1.00 90.81 93 GLN A N 1
ATOM 727 C CA . GLN A 1 93 ? 9.255 -3.314 -8.883 1.00 90.81 93 GLN A CA 1
ATOM 728 C C . GLN A 1 93 ? 9.170 -2.395 -7.667 1.00 90.81 93 GLN A C 1
ATOM 730 O O . GLN A 1 93 ? 8.654 -1.284 -7.766 1.00 90.81 93 GLN A O 1
ATOM 735 N N . ILE A 1 94 ? 9.771 -2.819 -6.559 1.00 90.94 94 ILE A N 1
ATOM 736 C CA . ILE A 1 94 ? 9.998 -1.985 -5.380 1.00 90.94 94 ILE A CA 1
ATOM 737 C C . ILE A 1 94 ? 11.471 -1.591 -5.383 1.00 90.94 94 ILE A C 1
ATOM 739 O O . ILE A 1 94 ? 12.363 -2.434 -5.289 1.00 90.94 94 ILE A O 1
ATOM 743 N N . ARG A 1 95 ? 11.737 -0.299 -5.534 1.00 87.69 95 ARG A N 1
ATOM 744 C CA . ARG A 1 95 ? 13.084 0.262 -5.598 1.00 87.69 95 ARG A CA 1
ATOM 745 C C . ARG A 1 95 ? 13.506 0.717 -4.222 1.00 87.69 95 ARG A C 1
ATOM 747 O O . ARG A 1 95 ? 12.748 1.428 -3.577 1.00 87.69 95 ARG A O 1
ATOM 754 N N . VAL A 1 96 ? 14.702 0.347 -3.788 1.00 87.12 96 VAL A N 1
ATOM 755 C CA . VAL A 1 96 ? 15.211 0.679 -2.453 1.00 87.12 96 VAL A CA 1
ATOM 756 C C . VAL A 1 96 ? 16.634 1.243 -2.521 1.00 87.12 96 VAL A C 1
ATOM 758 O O . VAL A 1 96 ? 17.358 0.937 -3.473 1.00 87.12 96 VAL A O 1
ATOM 761 N N . PRO A 1 97 ? 17.068 2.062 -1.544 1.00 84.88 97 PRO A N 1
ATOM 762 C CA . PRO A 1 97 ? 18.471 2.456 -1.431 1.00 84.88 97 PRO A CA 1
ATOM 763 C C . PRO A 1 97 ? 19.388 1.230 -1.262 1.00 84.88 97 PRO A C 1
ATOM 765 O O . PRO A 1 97 ? 18.941 0.212 -0.728 1.00 84.88 97 PRO A O 1
ATOM 768 N N . PRO A 1 98 ? 20.671 1.297 -1.660 1.00 87.00 98 PRO A N 1
ATOM 769 C CA . PRO A 1 98 ? 21.591 0.178 -1.476 1.00 87.00 98 PRO A CA 1
ATOM 770 C C . PRO A 1 98 ? 21.722 -0.194 0.005 1.00 87.00 98 PRO A C 1
ATOM 772 O O . PRO A 1 98 ? 21.907 0.690 0.845 1.00 87.00 98 PRO A O 1
ATOM 775 N N . GLY A 1 99 ? 21.639 -1.488 0.324 1.00 88.56 99 GLY A N 1
ATOM 776 C CA . GLY A 1 99 ? 21.715 -1.980 1.704 1.00 88.56 99 GLY A CA 1
ATOM 777 C C . GLY A 1 99 ? 20.440 -1.784 2.535 1.00 88.56 99 GLY A C 1
ATOM 778 O O . GLY A 1 99 ? 20.448 -2.058 3.735 1.00 88.56 99 GLY A O 1
ATOM 779 N N . TRP A 1 100 ? 19.342 -1.323 1.929 1.00 89.44 100 TRP A N 1
ATOM 780 C CA . TRP A 1 100 ? 18.044 -1.250 2.596 1.00 89.44 100 TRP A CA 1
ATOM 781 C C . TRP A 1 100 ? 17.464 -2.647 2.854 1.00 89.44 100 TRP A C 1
ATOM 783 O O . TRP A 1 100 ? 17.506 -3.528 1.996 1.00 89.44 100 TRP A O 1
ATOM 793 N N . THR A 1 101 ? 16.839 -2.829 4.018 1.00 90.75 101 THR A N 1
ATOM 794 C CA . THR A 1 101 ? 16.120 -4.056 4.384 1.00 90.75 101 THR A CA 1
ATOM 795 C C . THR A 1 101 ? 14.735 -3.737 4.941 1.00 90.75 101 THR A C 1
ATOM 797 O O . THR A 1 101 ? 14.551 -2.733 5.631 1.00 90.75 101 THR A O 1
ATOM 800 N N . PHE A 1 102 ? 13.763 -4.606 4.655 1.00 92.94 102 PHE A N 1
ATOM 801 C CA . PHE A 1 102 ? 12.401 -4.531 5.191 1.00 92.94 102 PHE A CA 1
ATOM 802 C C . PHE A 1 102 ? 12.239 -5.227 6.552 1.00 92.94 102 PHE A C 1
ATOM 804 O O . PHE A 1 102 ? 11.126 -5.430 7.031 1.00 92.94 102 PHE A O 1
ATOM 811 N N . GLU A 1 103 ? 13.340 -5.634 7.177 1.00 90.19 103 GLU A N 1
ATOM 812 C CA . GLU A 1 103 ? 13.312 -6.235 8.504 1.00 90.19 103 GLU A CA 1
ATOM 813 C C . GLU A 1 103 ? 12.890 -5.239 9.598 1.00 90.19 103 GLU A C 1
ATOM 815 O O . GLU A 1 103 ? 12.918 -4.019 9.423 1.00 90.19 103 GLU A O 1
ATOM 820 N N . ARG A 1 104 ? 12.559 -5.787 10.776 1.00 89.56 104 ARG A N 1
ATOM 821 C CA . ARG A 1 104 ? 12.269 -5.030 12.005 1.00 89.56 104 ARG A CA 1
ATOM 822 C C . ARG A 1 104 ? 11.182 -3.970 11.779 1.00 89.56 104 ARG A C 1
ATOM 824 O O . ARG A 1 104 ? 10.066 -4.320 11.395 1.00 89.56 104 ARG A O 1
ATOM 831 N N . ASP A 1 105 ? 11.525 -2.706 11.994 1.00 84.00 105 ASP A N 1
ATOM 832 C CA . ASP A 1 105 ? 10.623 -1.559 11.950 1.00 84.00 105 ASP A CA 1
ATOM 833 C C . ASP A 1 105 ? 10.255 -1.148 10.513 1.00 84.00 105 ASP A C 1
ATOM 835 O O . ASP A 1 105 ? 9.358 -0.335 10.321 1.00 84.00 105 ASP A O 1
ATOM 839 N N . ASN A 1 106 ? 10.894 -1.737 9.491 1.00 88.25 106 ASN A N 1
ATOM 840 C CA . ASN A 1 106 ? 10.614 -1.444 8.081 1.00 88.25 106 ASN A CA 1
ATOM 841 C C . ASN A 1 106 ? 9.560 -2.373 7.455 1.00 88.25 106 ASN A C 1
ATOM 843 O O . ASN A 1 106 ? 9.192 -2.181 6.294 1.00 88.25 106 ASN A O 1
ATOM 847 N N . LYS A 1 107 ? 9.030 -3.356 8.196 1.00 93.75 107 LYS A N 1
ATOM 848 C CA . LYS A 1 107 ? 7.960 -4.240 7.698 1.00 93.75 107 LYS A CA 1
ATOM 849 C C . LYS A 1 107 ? 6.704 -3.476 7.237 1.00 93.75 107 LYS A C 1
ATOM 851 O O . LYS A 1 107 ? 6.164 -3.841 6.195 1.00 93.75 107 LYS A O 1
ATOM 856 N N . PRO A 1 108 ? 6.238 -2.412 7.924 1.00 91.12 108 PRO A N 1
ATOM 857 C CA . PRO A 1 108 ? 5.120 -1.602 7.432 1.00 91.12 108 PRO A CA 1
ATOM 858 C C . PRO A 1 108 ? 5.405 -0.947 6.079 1.00 91.12 108 PRO A C 1
ATOM 860 O O . PRO A 1 108 ? 4.514 -0.868 5.238 1.00 91.12 108 PRO A O 1
ATOM 863 N N . VAL A 1 109 ? 6.658 -0.548 5.833 1.00 91.00 109 VAL A N 1
ATOM 864 C CA . VAL A 1 109 ? 7.073 0.027 4.546 1.00 91.00 109 VAL A CA 1
ATOM 865 C C . VAL A 1 109 ? 6.964 -1.017 3.435 1.00 91.00 109 VAL A C 1
ATOM 867 O O . VAL A 1 109 ? 6.453 -0.701 2.370 1.00 91.00 109 VAL A O 1
ATOM 870 N N . LEU A 1 110 ? 7.344 -2.278 3.683 1.00 95.50 110 LEU A N 1
ATOM 871 C CA . LEU A 1 110 ? 7.124 -3.359 2.709 1.00 95.50 110 LEU A CA 1
ATOM 872 C C . LEU A 1 110 ? 5.646 -3.485 2.334 1.00 95.50 110 LEU A C 1
ATOM 874 O O . LEU A 1 110 ? 5.318 -3.601 1.155 1.00 95.50 110 LEU A O 1
ATOM 878 N N . VAL A 1 111 ? 4.758 -3.463 3.329 1.00 97.56 111 VAL A N 1
ATOM 879 C CA . VAL A 1 111 ? 3.311 -3.582 3.117 1.00 97.56 111 VAL A CA 1
ATOM 880 C C . VAL A 1 111 ? 2.764 -2.390 2.328 1.00 97.56 111 VAL A C 1
ATOM 882 O O . VAL A 1 111 ? 1.966 -2.591 1.413 1.00 97.56 111 VAL A O 1
ATOM 885 N N . HIS A 1 112 ? 3.231 -1.175 2.629 1.00 95.38 112 HIS A N 1
ATOM 886 C CA . HIS A 1 112 ? 2.893 0.046 1.889 1.00 95.38 112 HIS A CA 1
ATOM 887 C C . HIS A 1 112 ? 3.314 -0.051 0.418 1.00 95.38 112 HIS A C 1
ATOM 889 O O . HIS A 1 112 ? 2.488 0.101 -0.480 1.00 95.38 112 HIS A O 1
ATOM 895 N N . GLU A 1 113 ? 4.573 -0.399 0.154 1.00 94.69 113 GLU A N 1
ATOM 896 C CA . GLU A 1 113 ? 5.080 -0.568 -1.211 1.00 94.69 113 GLU A CA 1
ATOM 897 C C . GLU A 1 113 ? 4.350 -1.701 -1.959 1.00 94.69 113 GLU A C 1
ATOM 899 O O . GLU A 1 113 ? 3.975 -1.565 -3.124 1.00 94.69 113 GLU A O 1
ATOM 904 N N . CYS A 1 114 ? 4.029 -2.805 -1.280 1.00 97.62 114 CYS A N 1
ATOM 905 C CA . CYS A 1 114 ? 3.226 -3.880 -1.867 1.00 97.62 114 CYS A CA 1
ATOM 906 C C . CYS A 1 114 ? 1.783 -3.453 -2.161 1.00 97.62 114 CYS A C 1
ATOM 908 O O . CYS A 1 114 ? 1.188 -3.962 -3.111 1.00 97.62 114 CYS A O 1
ATOM 910 N N . ALA A 1 115 ? 1.217 -2.497 -1.419 1.00 97.12 115 ALA A N 1
ATOM 911 C CA . ALA A 1 115 ? -0.087 -1.931 -1.747 1.00 97.12 115 ALA A CA 1
ATOM 912 C C . ALA A 1 115 ? -0.044 -1.154 -3.072 1.00 97.12 115 ALA A C 1
ATOM 914 O O . ALA A 1 115 ? -1.002 -1.217 -3.844 1.00 97.12 115 ALA A O 1
ATOM 915 N N . HIS A 1 116 ? 1.075 -0.503 -3.397 1.00 94.88 116 HIS A N 1
ATOM 916 C CA . HIS A 1 116 ? 1.281 0.086 -4.722 1.00 94.88 116 HIS A CA 1
ATOM 917 C C . HIS A 1 116 ? 1.415 -0.972 -5.818 1.00 94.88 116 HIS A C 1
ATOM 919 O O . HIS A 1 116 ? 0.829 -0.814 -6.891 1.00 94.88 116 HIS A O 1
ATOM 925 N N . VAL A 1 117 ? 2.093 -2.094 -5.553 1.00 95.62 117 VAL A N 1
ATOM 926 C CA . VAL A 1 117 ? 2.096 -3.209 -6.513 1.00 95.62 117 VAL A CA 1
ATOM 927 C C . VAL A 1 117 ? 0.682 -3.768 -6.696 1.00 95.62 117 VAL A C 1
ATOM 929 O O . VAL A 1 117 ? 0.261 -4.025 -7.820 1.00 95.62 117 VAL A O 1
ATOM 932 N N . TRP A 1 118 ? -0.098 -3.905 -5.622 1.00 97.62 118 TRP A N 1
ATOM 933 C CA . TRP A 1 118 ? -1.498 -4.330 -5.700 1.00 97.62 118 TRP A CA 1
ATOM 934 C C . TRP A 1 118 ? -2.334 -3.367 -6.552 1.00 97.62 118 TRP A C 1
ATOM 936 O O . TRP A 1 118 ? -3.119 -3.810 -7.393 1.00 97.62 118 TRP A O 1
ATOM 946 N N . GLN A 1 119 ? -2.135 -2.055 -6.410 1.00 95.12 119 GLN A N 1
ATOM 947 C CA . GLN A 1 119 ? -2.780 -1.052 -7.264 1.00 95.12 119 GLN A CA 1
ATOM 948 C C . GLN A 1 119 ? -2.398 -1.241 -8.729 1.00 95.12 119 GLN A C 1
ATOM 950 O O . GLN A 1 119 ? -3.287 -1.272 -9.581 1.00 95.12 119 GLN A O 1
ATOM 955 N N . TYR A 1 120 ? -1.109 -1.427 -9.019 1.00 93.06 120 TYR A N 1
ATOM 956 C CA . TYR A 1 120 ? -0.635 -1.703 -10.371 1.00 93.06 120 TYR A CA 1
ATOM 957 C C . TYR A 1 120 ? -1.285 -2.958 -10.956 1.00 93.06 120 TYR A C 1
ATOM 959 O O . TYR A 1 120 ? -1.861 -2.917 -12.042 1.00 93.06 120 TYR A O 1
ATOM 967 N N . GLN A 1 121 ? -1.246 -4.069 -10.221 1.00 95.38 121 GLN A N 1
ATOM 968 C CA . GLN A 1 121 ? -1.751 -5.348 -10.704 1.00 95.38 121 GLN A CA 1
ATOM 969 C C . GLN A 1 121 ? -3.268 -5.346 -10.886 1.00 95.38 121 GLN A C 1
ATOM 971 O O . GLN A 1 121 ? -3.774 -6.042 -11.756 1.00 95.38 121 GLN A O 1
ATOM 976 N N . THR A 1 122 ? -4.020 -4.572 -10.105 1.00 95.19 122 THR A N 1
ATOM 977 C CA . THR A 1 122 ? -5.492 -4.591 -10.169 1.00 95.19 122 THR A CA 1
ATOM 978 C C . THR A 1 122 ? -6.079 -3.486 -11.046 1.00 95.19 122 THR A C 1
ATOM 980 O O . THR A 1 122 ? -7.161 -3.662 -11.614 1.00 95.19 122 THR A O 1
ATOM 983 N N . ARG A 1 123 ? -5.384 -2.351 -11.187 1.00 90.56 123 ARG A N 1
ATOM 984 C CA . ARG A 1 123 ? -5.882 -1.155 -11.891 1.00 90.56 123 ARG A CA 1
ATOM 985 C C . ARG A 1 123 ? -5.017 -0.721 -13.074 1.00 90.56 123 ARG A C 1
ATOM 987 O O . ARG A 1 123 ? -5.466 0.100 -13.870 1.00 90.56 123 ARG A O 1
ATOM 994 N N . GLY A 1 124 ? -3.834 -1.297 -13.250 1.00 88.44 124 GLY A N 1
ATOM 995 C CA . GLY A 1 124 ? -2.889 -0.909 -14.291 1.00 88.44 124 GLY A CA 1
ATOM 996 C C . GLY A 1 124 ? -2.127 0.364 -13.928 1.00 88.44 124 GLY A C 1
ATOM 997 O O . GLY A 1 124 ? -1.875 0.632 -12.762 1.00 88.44 124 GLY A O 1
ATOM 998 N N . THR A 1 125 ? -1.731 1.152 -14.925 1.00 81.94 125 THR A N 1
ATOM 999 C CA . THR A 1 125 ? -0.748 2.245 -14.778 1.00 81.94 125 THR A CA 1
ATOM 1000 C C . THR A 1 125 ? -1.321 3.543 -14.224 1.00 81.94 125 THR A C 1
ATOM 1002 O O . THR A 1 125 ? -0.555 4.391 -13.776 1.00 81.94 125 THR A O 1
ATOM 1005 N N . SER A 1 126 ? -2.649 3.668 -14.163 1.00 76.56 126 SER A N 1
ATOM 1006 C CA . SER A 1 126 ? -3.328 4.894 -13.730 1.00 76.56 126 SER A CA 1
ATOM 1007 C C . SER A 1 126 ? -2.982 5.321 -12.299 1.00 76.56 126 SER A C 1
ATOM 1009 O O . SER A 1 126 ? -3.205 6.469 -11.935 1.00 76.56 126 SER A O 1
ATOM 1011 N N . TYR A 1 127 ? -2.460 4.411 -11.465 1.00 74.19 127 TYR A N 1
ATOM 1012 C CA . TYR A 1 127 ? -2.007 4.743 -10.109 1.00 74.19 127 TYR A CA 1
ATOM 1013 C C . TYR A 1 127 ? -0.694 5.547 -10.098 1.00 74.19 127 TYR A C 1
ATOM 1015 O O . TYR A 1 127 ? -0.453 6.295 -9.156 1.00 74.19 127 TYR A O 1
ATOM 1023 N N 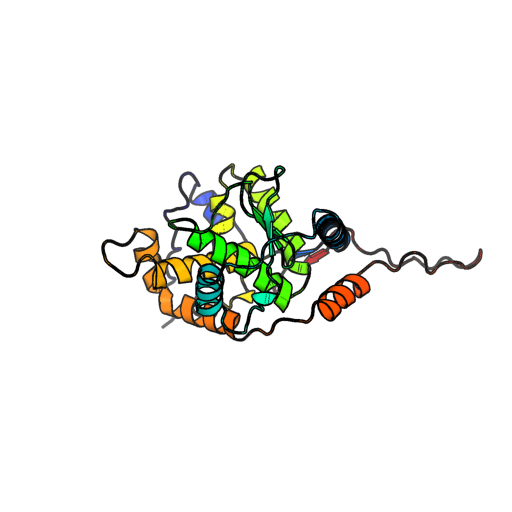. ILE A 1 128 ? 0.151 5.403 -11.130 1.00 71.25 128 ILE A N 1
ATOM 1024 C CA . ILE A 1 128 ? 1.501 5.983 -11.167 1.00 71.25 128 ILE A CA 1
ATOM 1025 C C . ILE A 1 128 ? 1.410 7.505 -11.134 1.00 71.25 128 ILE A C 1
ATOM 1027 O O . ILE A 1 128 ? 2.139 8.143 -10.380 1.00 71.25 128 ILE A O 1
ATOM 1031 N N . THR A 1 129 ? 0.508 8.092 -11.924 1.00 64.62 129 THR A N 1
ATOM 1032 C CA . THR A 1 129 ? 0.366 9.550 -11.968 1.00 64.62 129 THR A CA 1
ATOM 1033 C C . THR A 1 129 ? -0.136 10.102 -10.628 1.00 64.62 129 THR A C 1
ATOM 1035 O O . THR A 1 129 ? 0.424 11.087 -10.150 1.00 64.62 129 THR A O 1
ATOM 1038 N N . ASP A 1 130 ? -1.086 9.431 -9.965 1.00 64.19 130 ASP A N 1
ATOM 1039 C CA . ASP A 1 130 ? -1.551 9.810 -8.621 1.00 64.19 130 ASP A CA 1
ATOM 1040 C C . ASP A 1 130 ? -0.411 9.720 -7.586 1.00 64.19 130 ASP A C 1
ATOM 1042 O O . ASP A 1 130 ? -0.180 10.665 -6.828 1.00 64.19 130 ASP A O 1
ATOM 1046 N N . SER A 1 131 ? 0.357 8.626 -7.579 1.00 61.88 131 SER A N 1
ATOM 1047 C CA . SER A 1 131 ? 1.486 8.440 -6.653 1.00 61.88 131 SER A CA 1
ATOM 1048 C C . SER A 1 131 ? 2.637 9.421 -6.909 1.00 61.88 131 SER A C 1
ATOM 1050 O O . SER A 1 131 ? 3.219 9.957 -5.965 1.00 61.88 131 SER A O 1
ATOM 1052 N N . VAL A 1 132 ? 2.967 9.725 -8.169 1.00 61.91 132 VAL A N 1
ATOM 1053 C CA . VAL A 1 132 ? 3.995 10.725 -8.517 1.00 61.91 132 VAL A CA 1
ATOM 1054 C C . VAL A 1 132 ? 3.525 12.135 -8.165 1.00 61.91 132 VAL A C 1
ATOM 1056 O O . VAL A 1 132 ? 4.294 12.902 -7.581 1.00 61.91 132 VAL A O 1
ATOM 1059 N N . TYR A 1 133 ? 2.268 12.477 -8.467 1.00 54.66 133 TYR A N 1
ATOM 1060 C CA . TYR A 1 133 ? 1.689 13.774 -8.124 1.00 54.66 133 TYR A CA 1
ATOM 1061 C C . TYR A 1 133 ? 1.721 14.000 -6.613 1.00 54.66 133 TYR A C 1
ATOM 1063 O O . TYR A 1 133 ? 2.143 15.066 -6.174 1.00 54.66 133 TYR A O 1
ATOM 1071 N N . HIS A 1 134 ? 1.373 12.993 -5.810 1.00 52.34 134 HIS A N 1
ATOM 1072 C CA . HIS A 1 134 ? 1.370 13.117 -4.354 1.00 52.34 134 HIS A CA 1
ATOM 1073 C C . HIS A 1 134 ? 2.770 13.117 -3.727 1.00 52.34 134 HIS A C 1
ATOM 1075 O O . HIS A 1 134 ? 3.012 13.907 -2.806 1.00 52.34 134 HIS A O 1
ATOM 1081 N N . ASN A 1 135 ? 3.720 12.349 -4.273 1.00 48.97 135 ASN A N 1
ATOM 1082 C CA . ASN A 1 135 ? 5.133 12.431 -3.886 1.00 48.97 135 ASN A CA 1
ATOM 1083 C C . ASN A 1 135 ? 5.740 13.815 -4.196 1.00 48.97 135 ASN A C 1
ATOM 1085 O O . ASN A 1 135 ? 6.490 14.362 -3.382 1.00 48.97 135 ASN A O 1
ATOM 1089 N N . ALA A 1 136 ? 5.377 14.422 -5.332 1.00 41.09 136 ALA A N 1
ATOM 1090 C CA . ALA A 1 136 ? 5.821 15.764 -5.713 1.00 41.09 136 ALA A CA 1
ATOM 1091 C C . ALA A 1 136 ? 5.096 16.875 -4.927 1.00 41.09 136 ALA A C 1
ATOM 1093 O O . ALA A 1 136 ? 5.734 17.804 -4.428 1.00 41.09 136 ALA A O 1
ATOM 1094 N N . SER A 1 137 ? 3.774 16.780 -4.748 1.00 42.53 137 SER A N 1
ATOM 1095 C CA . SER A 1 137 ? 2.974 17.800 -4.061 1.00 42.53 137 SER A CA 1
ATOM 1096 C C . SER A 1 137 ? 3.232 17.829 -2.553 1.00 42.53 137 SER A C 1
ATOM 1098 O O . SER A 1 137 ? 3.244 18.903 -1.956 1.00 42.53 137 SER A O 1
ATOM 1100 N N . GLY A 1 138 ? 3.479 16.670 -1.928 1.00 37.25 138 GLY A N 1
ATOM 1101 C CA . GLY A 1 138 ? 3.788 16.570 -0.497 1.00 37.25 138 GLY A CA 1
ATOM 1102 C C . GLY A 1 138 ? 5.139 17.189 -0.119 1.00 37.25 138 GLY A C 1
ATOM 1103 O O . GLY A 1 138 ? 5.295 17.712 0.982 1.00 37.25 138 GLY A O 1
ATOM 1104 N N . ALA A 1 139 ? 6.102 17.194 -1.045 1.00 32.62 139 ALA A N 1
ATOM 1105 C CA . ALA A 1 139 ? 7.380 17.879 -0.863 1.00 32.62 139 ALA A CA 1
ATOM 1106 C C . ALA A 1 139 ? 7.263 19.407 -1.035 1.00 32.62 139 ALA A C 1
ATOM 1108 O O . ALA A 1 139 ? 7.967 20.148 -0.352 1.00 32.62 139 ALA A O 1
ATOM 1109 N N . ILE A 1 140 ? 6.371 19.877 -1.916 1.00 32.47 140 ILE A N 1
ATOM 1110 C CA . ILE A 1 140 ? 6.288 21.290 -2.324 1.00 32.47 140 ILE A CA 1
ATOM 1111 C C . ILE A 1 140 ? 5.300 22.103 -1.467 1.00 32.47 140 ILE A C 1
ATOM 1113 O O . ILE A 1 140 ? 5.553 23.275 -1.203 1.00 32.47 140 ILE A O 1
ATOM 1117 N N . ALA A 1 141 ? 4.186 21.518 -1.009 1.00 33.72 141 ALA A N 1
ATOM 1118 C CA . ALA A 1 141 ? 3.091 22.291 -0.409 1.00 33.72 141 ALA A CA 1
ATOM 1119 C C . ALA A 1 141 ? 3.174 22.482 1.118 1.00 33.72 141 ALA A C 1
ATOM 1121 O O . ALA A 1 141 ? 2.614 23.448 1.635 1.00 33.72 141 ALA A O 1
ATOM 1122 N N . THR A 1 142 ? 3.822 21.578 1.863 1.00 39.28 142 THR A N 1
ATOM 1123 C CA . THR A 1 142 ? 3.745 21.579 3.343 1.00 39.28 142 THR A CA 1
ATOM 1124 C C . THR A 1 142 ? 5.082 21.418 4.058 1.00 39.28 142 THR A C 1
ATOM 1126 O O . THR A 1 142 ? 5.129 21.593 5.273 1.00 39.28 142 THR A O 1
ATOM 1129 N N . GLY A 1 143 ? 6.158 21.037 3.357 1.00 38.34 143 GLY A N 1
ATOM 1130 C CA . GLY A 1 143 ? 7.438 20.677 3.984 1.00 38.34 143 GLY A CA 1
ATOM 1131 C C . GLY A 1 143 ? 7.369 19.445 4.904 1.00 38.34 143 GLY A C 1
ATOM 1132 O O . GLY A 1 143 ? 8.366 19.097 5.529 1.00 38.34 143 GLY A O 1
ATOM 1133 N N . ASN A 1 144 ? 6.214 18.768 4.985 1.00 46.09 144 ASN A N 1
ATOM 1134 C CA . ASN A 1 144 ? 5.982 17.598 5.824 1.00 46.09 144 ASN A CA 1
ATOM 1135 C C . ASN A 1 144 ? 5.261 16.512 5.014 1.00 46.09 144 ASN A C 1
ATOM 1137 O O . ASN A 1 144 ? 4.050 16.592 4.772 1.00 46.09 144 ASN A O 1
ATOM 1141 N N . ARG A 1 145 ? 6.021 15.480 4.621 1.00 50.09 145 ARG A N 1
ATOM 1142 C CA . ARG A 1 145 ? 5.541 14.353 3.807 1.00 50.09 145 ARG A CA 1
ATOM 1143 C C . ARG A 1 145 ? 4.374 13.607 4.475 1.00 50.09 145 ARG A C 1
ATOM 1145 O O . ARG A 1 145 ? 3.478 13.148 3.778 1.00 50.09 145 ARG A O 1
ATOM 1152 N N . ASN A 1 146 ? 4.300 13.596 5.810 1.00 52.19 146 ASN A N 1
ATOM 1153 C CA . ASN A 1 146 ? 3.283 12.858 6.576 1.00 52.19 146 ASN A CA 1
ATOM 1154 C C . ASN A 1 146 ? 1.847 13.361 6.350 1.00 52.19 146 ASN A C 1
ATOM 1156 O O . ASN A 1 146 ? 0.891 12.618 6.566 1.00 52.19 146 ASN A O 1
ATOM 1160 N N . VAL A 1 147 ? 1.670 14.604 5.885 1.00 51.66 147 VAL A N 1
ATOM 1161 C CA . VAL A 1 147 ? 0.340 15.185 5.615 1.00 51.66 147 VAL A CA 1
ATOM 1162 C C . VAL A 1 147 ? -0.345 14.535 4.420 1.00 51.66 147 VAL A C 1
ATOM 1164 O O . VAL A 1 147 ? -1.572 14.416 4.414 1.00 51.66 147 VAL A O 1
ATOM 1167 N N . ALA A 1 148 ? 0.431 14.136 3.408 1.00 53.53 148 ALA A N 1
ATOM 1168 C CA . ALA A 1 148 ? -0.102 13.471 2.225 1.00 53.53 148 ALA A CA 1
ATOM 1169 C C . ALA A 1 148 ? -0.611 12.063 2.570 1.00 53.53 148 ALA A C 1
ATOM 1171 O O . ALA A 1 148 ? -1.666 11.673 2.081 1.00 53.53 148 ALA A O 1
ATOM 1172 N N . TYR A 1 149 ? 0.086 11.369 3.476 1.00 59.25 149 TYR A N 1
ATOM 1173 C CA . TYR A 1 149 ? -0.173 9.971 3.827 1.00 59.25 149 TYR A CA 1
ATOM 1174 C C . TYR A 1 149 ? -1.309 9.791 4.852 1.00 59.25 149 TYR A C 1
ATOM 1176 O O . TYR A 1 149 ? -2.157 8.918 4.709 1.00 59.25 149 TYR A O 1
ATOM 1184 N N . MET A 1 150 ? -1.378 10.630 5.892 1.00 65.56 150 MET A N 1
ATOM 1185 C CA . MET A 1 150 ? -2.116 10.274 7.122 1.00 65.56 150 MET A CA 1
ATOM 1186 C C . MET A 1 150 ? -3.456 10.995 7.323 1.00 65.56 150 MET A C 1
ATOM 1188 O O . MET A 1 150 ? -4.090 10.855 8.372 1.00 65.56 150 MET A O 1
ATOM 1192 N N . ASN A 1 151 ? -3.908 11.776 6.339 1.00 72.06 151 ASN A N 1
ATOM 1193 C CA . ASN A 1 151 ? -5.087 12.636 6.475 1.00 72.06 151 ASN A CA 1
ATOM 1194 C C . ASN A 1 151 ? -6.404 12.033 5.937 1.00 72.06 151 ASN A C 1
ATOM 1196 O O . ASN A 1 151 ? -7.397 12.748 5.779 1.00 72.06 151 ASN A O 1
ATOM 1200 N N . TYR A 1 152 ? -6.452 10.726 5.688 1.00 83.25 152 TYR A N 1
ATOM 1201 C CA . TYR A 1 152 ? -7.687 10.078 5.258 1.00 83.25 152 TYR A CA 1
ATOM 1202 C C . TYR A 1 152 ? -8.715 10.002 6.399 1.00 83.25 152 TYR A C 1
ATOM 1204 O O . TYR A 1 152 ? -8.382 9.786 7.574 1.00 83.25 152 TYR A O 1
ATOM 1212 N N . GLN A 1 153 ? -9.992 10.146 6.043 1.00 86.62 153 GLN A N 1
ATOM 1213 C CA . GLN A 1 153 ? -11.115 10.037 6.973 1.00 86.62 153 GLN A CA 1
ATOM 1214 C C . GLN A 1 153 ? -11.919 8.773 6.696 1.00 86.62 153 GLN A C 1
ATOM 1216 O O . GLN A 1 153 ? -12.446 8.573 5.603 1.00 86.62 153 GLN A O 1
ATOM 1221 N N . LEU A 1 154 ? -12.035 7.931 7.718 1.00 89.75 154 LEU A N 1
ATOM 1222 C CA . LEU A 1 154 ? -12.836 6.720 7.651 1.00 89.75 154 LEU A CA 1
ATOM 1223 C C . LEU A 1 154 ? -14.276 7.025 8.050 1.00 89.75 154 LEU A C 1
ATOM 1225 O O . LEU A 1 154 ? -14.549 7.542 9.133 1.00 89.75 154 LEU A O 1
ATOM 1229 N N . THR A 1 155 ? -15.207 6.655 7.179 1.00 89.88 155 THR A N 1
ATOM 1230 C CA . THR A 1 155 ? -16.640 6.669 7.467 1.00 89.88 155 THR A CA 1
ATOM 1231 C C . THR A 1 155 ? -17.192 5.250 7.403 1.00 89.88 155 THR A C 1
ATOM 1233 O O . THR A 1 155 ? -16.605 4.339 6.807 1.00 89.88 155 THR A O 1
ATOM 1236 N N . THR A 1 156 ? -18.360 5.032 8.003 1.00 89.69 156 THR A N 1
ATOM 1237 C CA . THR A 1 156 ? -19.017 3.719 7.969 1.00 89.69 156 THR A CA 1
ATOM 1238 C C . THR A 1 156 ? -19.401 3.283 6.556 1.00 89.69 156 THR A C 1
ATOM 1240 O O . THR A 1 156 ? -19.588 2.090 6.347 1.00 89.69 156 THR A O 1
ATOM 1243 N N . THR A 1 157 ? -19.462 4.208 5.597 1.00 92.12 157 THR A N 1
ATOM 1244 C CA . THR A 1 157 ? -19.773 3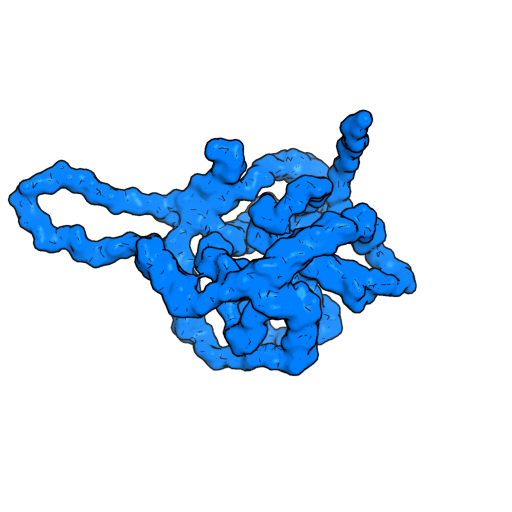.953 4.185 1.00 92.12 157 THR A CA 1
ATOM 1245 C C . THR A 1 157 ? -18.548 3.969 3.273 1.00 92.12 157 THR A C 1
ATOM 1247 O O . THR A 1 157 ? -18.699 3.698 2.090 1.00 92.12 157 THR A O 1
ATOM 1250 N N . SER A 1 158 ? -17.348 4.257 3.792 1.00 91.88 158 SER A N 1
ATOM 1251 C CA . SER A 1 158 ? -16.129 4.313 2.978 1.00 91.88 158 SER A CA 1
ATOM 1252 C C . SER A 1 158 ? -15.838 2.976 2.287 1.00 91.88 158 SER A C 1
ATOM 1254 O O . SER A 1 158 ? -15.907 1.910 2.920 1.00 91.88 158 SER A O 1
ATOM 1256 N N . SER A 1 159 ? -15.455 3.062 1.017 1.00 95.25 159 SER A N 1
ATOM 1257 C CA . SER A 1 159 ? -14.854 2.012 0.196 1.00 95.25 159 SER A CA 1
ATOM 1258 C C . SER A 1 159 ? -13.374 2.307 -0.051 1.00 95.25 159 SER A C 1
ATOM 1260 O O . SER A 1 159 ? -12.958 3.461 -0.065 1.00 95.25 159 SER A O 1
ATOM 1262 N N . ILE A 1 160 ? -12.559 1.270 -0.275 1.00 94.81 160 ILE A N 1
ATOM 1263 C CA . ILE A 1 160 ? -11.123 1.435 -0.530 1.00 94.81 160 ILE A CA 1
ATOM 1264 C C . ILE A 1 160 ? -10.880 2.246 -1.803 1.00 94.81 160 ILE A C 1
ATOM 1266 O O . ILE A 1 160 ? -9.882 2.948 -1.911 1.00 94.81 160 ILE A O 1
ATOM 1270 N N . SER A 1 161 ? -11.810 2.199 -2.760 1.00 91.44 161 SER A N 1
ATOM 1271 C CA . SER A 1 161 ? -11.728 3.015 -3.963 1.00 91.44 161 SER A CA 1
ATOM 1272 C C . SER A 1 161 ? -11.944 4.500 -3.704 1.00 91.44 161 SER A C 1
ATOM 1274 O O . SER A 1 161 ? -11.563 5.271 -4.571 1.00 91.44 161 SER A O 1
ATOM 1276 N N . ASP A 1 162 ? -12.517 4.917 -2.572 1.00 89.31 162 ASP A N 1
ATOM 1277 C CA . ASP A 1 162 ? -12.810 6.332 -2.285 1.00 89.31 162 ASP A CA 1
ATOM 1278 C C . ASP A 1 162 ? -11.556 7.144 -1.937 1.00 89.31 162 ASP A C 1
ATOM 1280 O O . ASP A 1 162 ? -11.596 8.371 -1.932 1.00 89.31 162 ASP A O 1
ATOM 1284 N N . PHE A 1 163 ? -10.449 6.462 -1.658 1.00 88.31 163 PHE A N 1
ATOM 1285 C CA . PHE A 1 163 ? -9.188 7.050 -1.217 1.00 88.31 163 PHE A CA 1
ATOM 1286 C C . PHE A 1 163 ? -8.204 7.212 -2.380 1.00 88.31 163 PHE A C 1
ATOM 1288 O O . PHE A 1 163 ? -8.311 6.513 -3.394 1.00 88.31 163 PHE A O 1
ATOM 1295 N N . THR A 1 164 ? -7.218 8.098 -2.239 1.00 85.62 164 THR A N 1
ATOM 1296 C CA . THR A 1 164 ? -6.106 8.197 -3.205 1.00 85.62 164 THR A CA 1
ATOM 1297 C C . THR A 1 164 ? -5.210 6.952 -3.155 1.00 85.62 164 THR A C 1
ATOM 1299 O O . THR A 1 164 ? -5.317 6.134 -2.240 1.00 85.62 164 THR A O 1
ATOM 1302 N N . ALA A 1 165 ? -4.312 6.776 -4.129 1.00 86.25 165 ALA A N 1
ATOM 1303 C CA . ALA A 1 165 ? -3.364 5.656 -4.131 1.00 86.25 165 ALA A CA 1
ATOM 1304 C C . ALA A 1 165 ? -2.508 5.603 -2.845 1.00 86.25 165 ALA A C 1
ATOM 1306 O O . ALA A 1 165 ? -2.393 4.553 -2.212 1.00 86.25 165 ALA A O 1
ATOM 1307 N N . GLU A 1 166 ? -1.981 6.744 -2.403 1.00 84.44 166 GLU A N 1
ATOM 1308 C CA . GLU A 1 166 ? -1.183 6.838 -1.173 1.00 84.44 166 GLU A CA 1
ATOM 1309 C C . GLU A 1 166 ? -2.010 6.570 0.089 1.00 84.44 166 GLU A C 1
ATOM 1311 O O . GLU A 1 166 ? -1.555 5.886 1.005 1.00 84.44 166 GLU A O 1
ATOM 1316 N N . GLU A 1 167 ? -3.250 7.058 0.144 1.00 89.69 167 GLU A N 1
ATOM 1317 C CA . GLU A 1 167 ? -4.139 6.798 1.278 1.00 89.69 167 GLU A CA 1
ATOM 1318 C C . GLU A 1 167 ? -4.534 5.322 1.349 1.00 89.69 167 GLU A C 1
ATOM 1320 O O . GLU A 1 167 ? -4.557 4.751 2.434 1.00 89.69 167 GLU A O 1
ATOM 1325 N N . GLN A 1 168 ? -4.789 4.673 0.209 1.00 93.56 168 GLN A N 1
ATOM 1326 C CA . GLN A 1 168 ? -5.036 3.230 0.162 1.00 93.56 168 GLN A CA 1
ATOM 1327 C C . GLN A 1 168 ? -3.837 2.446 0.699 1.00 93.56 168 GLN A C 1
ATOM 1329 O O . GLN A 1 168 ? -4.026 1.558 1.528 1.00 93.56 168 GLN A O 1
ATOM 1334 N N . ALA A 1 169 ? -2.619 2.786 0.266 1.00 92.56 169 ALA A N 1
ATOM 1335 C CA . ALA A 1 169 ? -1.401 2.146 0.756 1.00 92.56 169 ALA A CA 1
ATOM 1336 C C . ALA A 1 169 ? -1.209 2.368 2.265 1.00 92.56 169 ALA A C 1
ATOM 1338 O O . ALA A 1 169 ? -0.992 1.408 3.006 1.00 92.56 169 ALA A O 1
ATOM 1339 N N . THR A 1 170 ? -1.444 3.596 2.735 1.00 91.69 170 THR A N 1
ATOM 1340 C CA . THR A 1 170 ? -1.384 3.941 4.163 1.00 91.69 170 THR A CA 1
ATOM 1341 C C . THR A 1 170 ? -2.426 3.173 4.983 1.00 91.69 170 THR A C 1
ATOM 1343 O O . THR A 1 170 ? -2.109 2.664 6.050 1.00 91.69 170 THR A O 1
ATOM 1346 N N . ILE A 1 171 ? -3.664 3.036 4.495 1.00 95.19 171 ILE A N 1
ATOM 1347 C CA . ILE A 1 171 ? -4.730 2.273 5.169 1.00 95.19 171 ILE A CA 1
ATOM 1348 C C . ILE A 1 171 ? -4.335 0.800 5.328 1.00 95.19 171 ILE A C 1
ATOM 1350 O O . ILE A 1 171 ? -4.574 0.212 6.385 1.00 95.19 171 ILE A O 1
ATOM 1354 N N . VAL A 1 172 ? -3.741 0.203 4.290 1.00 97.19 172 VAL A N 1
ATOM 1355 C CA . VAL A 1 172 ? -3.275 -1.191 4.318 1.00 97.19 172 VAL A CA 1
ATOM 1356 C C . VAL A 1 172 ? -2.098 -1.353 5.289 1.00 97.19 172 VAL A C 1
ATOM 1358 O O . VAL A 1 172 ? -2.103 -2.289 6.091 1.00 97.19 172 VAL A O 1
ATOM 1361 N N . GLY A 1 173 ? -1.135 -0.425 5.272 1.00 95.19 173 GLY A N 1
ATOM 1362 C CA . GLY A 1 173 ? -0.014 -0.389 6.217 1.00 95.19 173 GLY A CA 1
ATOM 1363 C C . GLY A 1 173 ? -0.469 -0.234 7.670 1.00 95.19 173 GLY A C 1
ATOM 1364 O O . GLY A 1 173 ? -0.096 -1.043 8.518 1.00 95.19 173 GLY A O 1
ATOM 1365 N N . ASP A 1 174 ? -1.363 0.720 7.943 1.00 94.88 174 ASP A N 1
ATOM 1366 C CA . ASP A 1 174 ? -1.928 0.950 9.276 1.00 94.88 174 ASP A CA 1
ATOM 1367 C C . ASP A 1 174 ? -2.676 -0.292 9.787 1.00 94.88 174 ASP A C 1
ATOM 1369 O O . ASP A 1 174 ? -2.537 -0.662 10.953 1.00 94.88 174 ASP A O 1
ATOM 1373 N N . TYR A 1 175 ? -3.450 -0.976 8.933 1.00 97.25 175 TYR A N 1
ATOM 1374 C CA . TYR A 1 175 ? -4.105 -2.232 9.314 1.00 97.25 175 TYR A CA 1
ATOM 1375 C C . TYR A 1 175 ? -3.087 -3.298 9.727 1.00 97.25 175 TYR A C 1
ATOM 1377 O O . TYR A 1 175 ? -3.258 -3.933 10.771 1.00 97.25 175 TYR A O 1
ATOM 1385 N N . TYR A 1 176 ? -2.021 -3.480 8.945 1.00 97.38 176 TYR A N 1
ATOM 1386 C CA . TYR A 1 176 ? -0.950 -4.420 9.269 1.00 97.38 176 TYR A CA 1
ATOM 1387 C C . TYR A 1 176 ? -0.263 -4.062 10.593 1.00 97.38 176 TYR A C 1
ATOM 1389 O O . TYR A 1 176 ? -0.139 -4.911 11.472 1.00 97.38 176 TYR A O 1
ATOM 1397 N N . GLU A 1 177 ? 0.110 -2.800 10.795 1.00 95.00 177 GLU A N 1
ATOM 1398 C CA . GLU A 1 177 ? 0.727 -2.343 12.042 1.00 95.00 177 GLU A CA 1
ATOM 1399 C C . GLU A 1 177 ? -0.169 -2.608 13.258 1.00 95.00 177 GLU A C 1
ATOM 1401 O O . GLU A 1 177 ? 0.292 -3.155 14.260 1.00 95.00 177 GLU A O 1
ATOM 1406 N N . MET A 1 178 ? -1.461 -2.284 13.174 1.00 95.81 178 MET A N 1
ATOM 1407 C CA . MET A 1 178 ? -2.396 -2.490 14.284 1.00 95.81 178 MET A CA 1
ATOM 1408 C C . MET A 1 178 ? -2.654 -3.970 14.599 1.00 95.81 178 MET A C 1
ATOM 1410 O O . MET A 1 178 ? -2.923 -4.302 15.754 1.00 95.81 178 MET A O 1
ATOM 1414 N N . THR A 1 179 ? -2.616 -4.849 13.593 1.00 96.62 179 THR A N 1
ATOM 1415 C CA . THR A 1 179 ? -3.000 -6.266 13.738 1.00 96.62 179 THR A CA 1
ATOM 1416 C C . THR A 1 179 ? -1.824 -7.218 13.914 1.00 96.62 179 THR A C 1
ATOM 1418 O O . THR A 1 179 ? -2.020 -8.288 14.481 1.00 96.62 179 THR A O 1
ATOM 1421 N N . GLN A 1 180 ? -0.621 -6.833 13.481 1.00 95.50 180 GLN A N 1
ATOM 1422 C CA . GLN A 1 180 ? 0.562 -7.699 13.500 1.00 95.50 180 GLN A CA 1
ATOM 1423 C C . GLN A 1 180 ? 1.706 -7.155 14.362 1.00 95.50 180 GLN A C 1
ATOM 1425 O O . GLN A 1 180 ? 2.456 -7.941 14.934 1.00 95.50 180 GLN A O 1
ATOM 1430 N N . ILE A 1 181 ? 1.848 -5.831 14.497 1.00 94.00 181 ILE A N 1
ATOM 1431 C CA . ILE A 1 181 ? 2.957 -5.223 15.257 1.00 94.00 181 ILE A CA 1
ATOM 1432 C C . ILE A 1 181 ? 2.495 -4.763 16.642 1.00 94.00 181 ILE A C 1
ATOM 1434 O O . ILE A 1 181 ? 3.100 -5.105 17.654 1.00 94.00 181 ILE A O 1
ATOM 1438 N N . HIS A 1 182 ? 1.404 -4.005 16.710 1.00 93.62 182 HIS A N 1
ATOM 1439 C CA . HIS A 1 182 ? 0.911 -3.375 17.936 1.00 93.62 182 HIS A CA 1
ATOM 1440 C C . HIS A 1 182 ? -0.256 -4.155 18.555 1.00 93.62 182 HIS A C 1
ATOM 1442 O O . HIS A 1 182 ? -1.318 -3.608 18.874 1.00 93.62 182 HIS A O 1
ATOM 1448 N N . THR A 1 183 ? -0.055 -5.462 18.721 1.00 92.75 183 THR A N 1
ATOM 1449 C CA . THR A 1 183 ? -1.062 -6.384 19.264 1.00 92.75 183 THR A CA 1
ATOM 1450 C C . THR A 1 183 ? -1.151 -6.324 20.788 1.00 92.75 183 THR A C 1
ATOM 1452 O O . THR A 1 183 ? -2.248 -6.460 21.334 1.00 92.75 183 THR A O 1
ATOM 1455 N N . THR A 1 184 ? -0.037 -6.039 21.465 1.00 90.19 184 THR A N 1
ATOM 1456 C CA . THR A 1 184 ? 0.078 -5.970 22.929 1.00 90.19 184 THR A CA 1
ATOM 1457 C C . THR A 1 184 ? 0.186 -4.537 23.446 1.00 90.19 184 THR A C 1
ATOM 1459 O O . THR A 1 184 ? 0.629 -3.637 22.733 1.00 90.19 184 THR A O 1
ATOM 1462 N N . ASP A 1 185 ? -0.182 -4.335 24.710 1.00 89.81 185 ASP A N 1
ATOM 1463 C CA . ASP A 1 185 ? -0.029 -3.050 25.392 1.00 89.81 185 ASP A CA 1
ATOM 1464 C C . ASP A 1 185 ? 1.407 -2.831 25.917 1.00 89.81 185 ASP A C 1
ATOM 1466 O O . ASP A 1 185 ? 2.082 -3.802 26.271 1.00 89.81 185 ASP A O 1
ATOM 1470 N N . PRO A 1 186 ? 1.874 -1.569 26.020 1.00 90.94 186 PRO A N 1
ATOM 1471 C CA . PRO A 1 186 ? 1.170 -0.346 25.630 1.00 90.94 186 PRO A CA 1
ATOM 1472 C C . PRO A 1 186 ? 1.228 -0.093 24.115 1.00 90.94 186 PRO A C 1
ATOM 1474 O O . PRO A 1 186 ? 2.284 -0.181 23.490 1.00 90.94 186 PRO A O 1
ATOM 1477 N N . LYS A 1 187 ? 0.087 0.283 23.528 1.00 92.06 187 LYS A N 1
ATOM 1478 C CA . LYS A 1 187 ? -0.003 0.654 22.109 1.00 92.06 187 LYS A CA 1
ATOM 1479 C C . LYS A 1 187 ? 0.330 2.133 21.895 1.00 92.06 187 LYS A C 1
ATOM 1481 O O . LYS A 1 187 ? -0.039 2.958 22.735 1.00 92.06 187 LYS A O 1
ATOM 1486 N N . PRO A 1 188 ? 0.943 2.506 20.756 1.00 91.38 188 PRO A N 1
ATOM 1487 C CA . PRO A 1 188 ? 1.091 3.907 20.380 1.00 91.38 188 PRO A CA 1
ATOM 1488 C C . PRO A 1 188 ? -0.259 4.638 20.339 1.00 91.38 188 PRO A C 1
ATOM 1490 O O . PRO A 1 188 ? -1.277 4.070 19.937 1.00 91.38 188 PRO A O 1
ATOM 1493 N N . ASP A 1 189 ? -0.267 5.928 20.673 1.00 90.00 189 ASP A N 1
ATOM 1494 C CA . ASP A 1 189 ? -1.487 6.749 20.710 1.00 90.00 189 ASP A CA 1
ATOM 1495 C C . ASP A 1 189 ? -2.310 6.688 19.415 1.00 90.00 189 ASP A C 1
ATOM 1497 O O . ASP A 1 189 ? -3.544 6.663 19.456 1.00 90.00 189 ASP A O 1
ATOM 1501 N N . TRP A 1 190 ? -1.644 6.667 18.255 1.00 87.94 190 TRP A N 1
ATOM 1502 C CA . TRP A 1 190 ? -2.321 6.602 16.960 1.00 87.94 190 TRP A CA 1
ATOM 1503 C C . TRP A 1 190 ? -3.067 5.274 16.781 1.00 87.94 190 TRP A C 1
ATOM 1505 O O . TRP A 1 190 ? -4.224 5.290 16.358 1.00 87.94 190 TRP A O 1
ATOM 1515 N N . VAL A 1 191 ? -2.465 4.154 17.200 1.00 92.00 191 VAL A N 1
ATOM 1516 C CA . VAL A 1 191 ? -3.091 2.825 17.186 1.00 92.00 191 VAL A CA 1
ATOM 1517 C C . VAL A 1 191 ? -4.310 2.828 18.091 1.00 92.00 191 VAL A C 1
ATOM 1519 O O . VAL A 1 191 ? -5.386 2.414 17.670 1.00 92.00 191 VAL A O 1
ATOM 1522 N N . THR A 1 192 ? -4.188 3.351 19.311 1.00 91.44 192 THR A N 1
ATOM 1523 C CA . THR A 1 192 ? -5.304 3.421 20.267 1.00 91.44 192 THR A CA 1
ATOM 1524 C C . THR A 1 192 ? -6.481 4.230 19.713 1.00 91.44 192 THR A C 1
ATOM 1526 O O . THR A 1 192 ? -7.643 3.850 19.883 1.00 91.44 192 THR A O 1
ATOM 1529 N N . ARG A 1 193 ? -6.209 5.331 19.000 1.00 90.06 193 ARG A N 1
ATOM 1530 C CA . ARG A 1 193 ? -7.249 6.148 18.352 1.00 90.06 193 ARG A CA 1
ATOM 1531 C C . ARG A 1 193 ? -7.898 5.423 17.170 1.00 90.06 193 ARG A C 1
ATOM 1533 O O . ARG A 1 193 ? -9.126 5.386 17.103 1.00 90.06 193 ARG A O 1
ATOM 1540 N N . ARG A 1 194 ? -7.095 4.841 16.271 1.00 91.00 194 ARG A N 1
ATOM 1541 C CA . ARG A 1 194 ? -7.555 4.171 15.039 1.00 91.00 194 ARG A CA 1
ATOM 1542 C C . ARG A 1 194 ? -8.176 2.795 15.285 1.00 91.00 194 ARG A C 1
ATOM 1544 O O . ARG A 1 194 ? -9.049 2.391 14.526 1.00 91.00 194 ARG A O 1
ATOM 1551 N N . SER A 1 195 ? -7.840 2.121 16.385 1.00 91.62 195 SER A N 1
ATOM 1552 C CA . SER A 1 195 ? -8.429 0.823 16.762 1.00 91.62 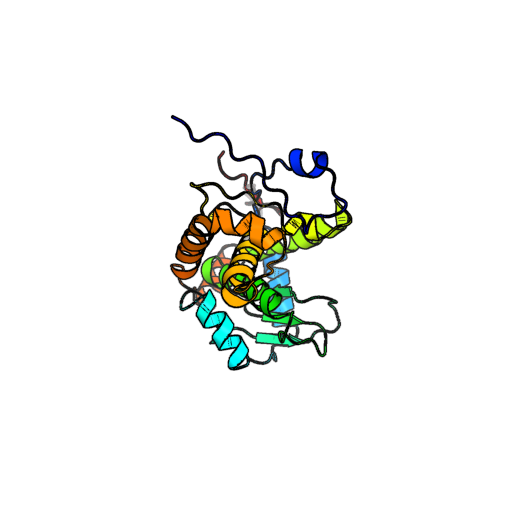195 SER A CA 1
ATOM 1553 C C . SER A 1 195 ? -9.955 0.889 16.920 1.00 91.62 195 SER A C 1
ATOM 1555 O O . SER A 1 195 ? -10.645 -0.109 16.736 1.00 91.62 195 SER A O 1
ATOM 1557 N N . ARG A 1 196 ? -10.516 2.075 17.196 1.00 92.25 196 ARG A N 1
ATOM 1558 C CA . ARG A 1 196 ? -11.974 2.308 17.239 1.00 92.25 196 ARG A CA 1
ATOM 1559 C C . ARG A 1 196 ? -12.657 2.165 15.874 1.00 92.25 196 ARG A C 1
ATOM 1561 O O . ARG A 1 196 ? -13.876 2.002 15.815 1.00 92.25 196 ARG A O 1
ATOM 1568 N N . ASP A 1 197 ? -11.877 2.231 14.800 1.00 94.31 197 ASP A N 1
ATOM 1569 C CA . ASP A 1 197 ? -12.312 2.086 13.415 1.00 94.31 197 ASP A CA 1
ATOM 1570 C C . ASP A 1 197 ? -11.944 0.715 12.833 1.00 94.31 197 ASP A C 1
ATOM 1572 O O . ASP A 1 197 ? -12.093 0.517 11.630 1.00 94.31 197 ASP A O 1
ATOM 1576 N N . MET A 1 198 ? -11.504 -0.251 13.653 1.00 95.88 198 MET A N 1
ATOM 1577 C CA . MET A 1 198 ? -11.018 -1.555 13.176 1.00 95.88 198 MET A CA 1
ATOM 1578 C C . MET A 1 198 ? -12.011 -2.263 12.243 1.00 95.88 198 MET A C 1
ATOM 1580 O O . MET A 1 198 ? -11.627 -2.710 11.169 1.00 95.88 198 MET A O 1
ATOM 1584 N N . ALA A 1 199 ? -13.306 -2.257 12.572 1.00 96.62 199 ALA A N 1
ATOM 1585 C CA . ALA A 1 199 ? -14.341 -2.842 11.712 1.00 96.62 199 ALA A CA 1
ATOM 1586 C C . ALA A 1 199 ? -14.418 -2.185 10.314 1.00 96.62 199 ALA A C 1
ATOM 1588 O O . ALA A 1 199 ? -14.807 -2.824 9.335 1.00 96.62 199 ALA A O 1
ATOM 1589 N N . ILE A 1 200 ? -14.053 -0.902 10.196 1.00 97.12 200 ILE A N 1
ATOM 1590 C CA . ILE A 1 200 ? -13.946 -0.221 8.901 1.00 97.12 200 ILE A CA 1
ATOM 1591 C C . ILE A 1 200 ? -12.702 -0.722 8.162 1.00 97.12 200 ILE A C 1
ATOM 1593 O O . ILE A 1 200 ? -12.831 -1.099 7.000 1.00 97.12 200 ILE A O 1
ATOM 1597 N N . TYR A 1 201 ? -11.537 -0.798 8.818 1.00 97.38 201 TYR A N 1
ATOM 1598 C CA . TYR A 1 201 ? -10.327 -1.356 8.199 1.00 97.38 201 TYR A CA 1
ATOM 1599 C C . TYR A 1 201 ? -10.541 -2.789 7.706 1.00 97.38 201 TYR A C 1
ATOM 1601 O O . TYR A 1 201 ? -10.221 -3.082 6.561 1.00 97.38 201 TYR A O 1
ATOM 1609 N N . GLU A 1 202 ? -11.145 -3.669 8.506 1.00 97.94 202 GLU A N 1
ATOM 1610 C CA . GLU A 1 202 ? -11.432 -5.057 8.112 1.00 97.94 202 GLU A CA 1
ATOM 1611 C C . GLU A 1 202 ? -12.312 -5.135 6.855 1.00 97.94 202 GLU A C 1
ATOM 1613 O O . GLU A 1 202 ? -12.055 -5.931 5.943 1.00 97.94 202 GLU A O 1
ATOM 1618 N N . ARG A 1 203 ? -13.322 -4.262 6.754 1.00 98.06 203 ARG A N 1
ATOM 1619 C CA . ARG A 1 203 ? -14.156 -4.151 5.551 1.00 98.06 203 ARG A CA 1
ATOM 1620 C C . ARG A 1 203 ? -13.349 -3.666 4.347 1.00 98.06 203 ARG A C 1
ATOM 1622 O O . ARG A 1 203 ? -13.492 -4.226 3.262 1.00 98.06 203 ARG A O 1
ATOM 1629 N N . LEU A 1 204 ? -12.508 -2.647 4.517 1.00 98.12 204 LEU A N 1
ATOM 1630 C CA . LEU A 1 204 ? -11.641 -2.143 3.448 1.00 98.12 204 LEU A CA 1
ATOM 1631 C C . LEU A 1 204 ? -10.645 -3.219 2.987 1.00 98.12 204 LEU A C 1
ATOM 1633 O O . LEU A 1 204 ? -10.504 -3.450 1.788 1.00 98.12 204 LEU A O 1
ATOM 1637 N N . MET A 1 205 ? -10.048 -3.961 3.919 1.00 98.44 205 MET A N 1
ATOM 1638 C CA . MET A 1 205 ? -9.150 -5.080 3.623 1.00 98.44 205 MET A CA 1
ATOM 1639 C C . MET A 1 205 ? -9.858 -6.240 2.930 1.00 98.44 205 MET A C 1
ATOM 1641 O O . MET A 1 205 ? -9.261 -6.911 2.093 1.00 98.44 205 MET A O 1
ATOM 1645 N N . THR A 1 206 ? -11.143 -6.458 3.211 1.00 98.44 206 THR A N 1
ATOM 1646 C CA . THR A 1 206 ? -11.960 -7.415 2.451 1.00 98.44 206 THR A CA 1
ATOM 1647 C C . THR A 1 206 ? -12.067 -6.999 0.982 1.00 98.44 206 THR A C 1
ATOM 1649 O O . THR A 1 206 ? -11.969 -7.850 0.104 1.00 98.44 206 THR A O 1
ATOM 1652 N N . GLN A 1 207 ? -12.195 -5.700 0.687 1.00 98.25 207 GLN A N 1
ATOM 1653 C CA . GLN A 1 207 ? -12.227 -5.192 -0.692 1.00 98.25 207 GLN A CA 1
ATOM 1654 C C . GLN A 1 207 ? -10.865 -5.332 -1.387 1.00 98.25 207 GLN A C 1
ATOM 1656 O O . GLN A 1 207 ? -10.810 -5.741 -2.548 1.00 98.25 207 GLN A O 1
ATOM 1661 N N . VAL A 1 208 ? -9.767 -5.057 -0.670 1.00 98.25 208 VAL A N 1
ATOM 1662 C CA . VAL A 1 208 ? -8.398 -5.296 -1.164 1.00 98.25 208 VAL A CA 1
ATOM 1663 C C . VAL A 1 208 ? -8.237 -6.766 -1.558 1.00 98.25 208 VAL A C 1
ATOM 1665 O O . VAL A 1 208 ? -7.975 -7.062 -2.723 1.00 98.25 208 VAL A O 1
ATOM 1668 N N . ARG A 1 209 ? -8.518 -7.679 -0.619 1.00 98.44 209 ARG A N 1
ATOM 1669 C CA . ARG A 1 209 ? -8.377 -9.137 -0.777 1.00 98.44 209 ARG A CA 1
ATOM 1670 C C . ARG A 1 209 ? -9.348 -9.756 -1.791 1.00 98.44 209 ARG A C 1
ATOM 1672 O O . ARG A 1 209 ? -9.089 -10.848 -2.282 1.00 98.44 209 ARG A O 1
ATOM 1679 N N . ALA A 1 210 ? -10.460 -9.090 -2.105 1.00 98.00 210 ALA A N 1
ATOM 1680 C CA . ALA A 1 210 ? -11.413 -9.539 -3.124 1.00 98.00 210 ALA A CA 1
ATOM 1681 C C . ALA A 1 210 ? -10.986 -9.187 -4.561 1.00 98.00 210 ALA A C 1
ATOM 1683 O O . ALA A 1 210 ? -11.586 -9.677 -5.521 1.00 98.00 210 ALA A O 1
ATOM 1684 N N . SER A 1 211 ? -9.976 -8.329 -4.723 1.00 97.06 211 SER A N 1
ATOM 1685 C CA . SER A 1 211 ? -9.482 -7.924 -6.039 1.00 97.06 211 SER A CA 1
ATOM 1686 C C . SER A 1 211 ? -8.712 -9.057 -6.720 1.00 97.06 211 SER A C 1
ATOM 1688 O O . SER A 1 211 ? -8.185 -9.949 -6.059 1.00 97.06 211 SER A O 1
ATOM 1690 N N . ARG A 1 212 ? -8.637 -9.022 -8.054 1.00 97.25 212 ARG A N 1
ATOM 1691 C CA . ARG A 1 212 ? -7.892 -10.008 -8.849 1.00 97.25 212 ARG A CA 1
ATOM 1692 C C . ARG A 1 212 ? -6.755 -9.323 -9.607 1.00 97.25 212 ARG A C 1
ATOM 1694 O O . ARG A 1 212 ? -7.048 -8.368 -10.333 1.00 97.25 212 ARG A O 1
ATOM 1701 N N . PRO A 1 213 ? -5.504 -9.796 -9.469 1.00 96.94 213 PRO A N 1
ATOM 1702 C CA . PRO A 1 213 ? -4.409 -9.363 -10.323 1.00 96.94 213 PRO A CA 1
ATOM 1703 C C . PRO A 1 213 ? -4.757 -9.542 -11.802 1.00 96.94 213 PRO A C 1
ATOM 1705 O O . PRO A 1 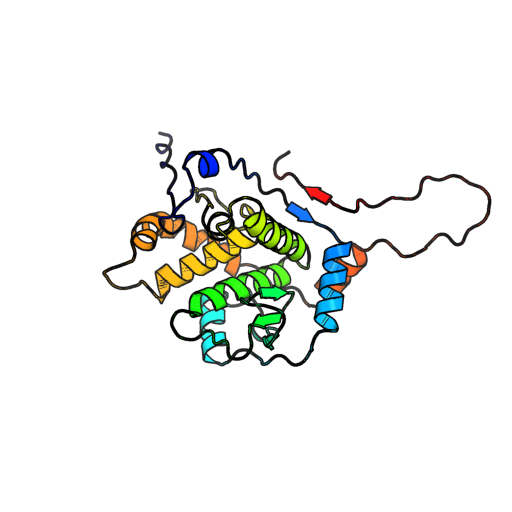213 ? -5.379 -10.528 -12.198 1.00 96.94 213 PRO A O 1
ATOM 1708 N N . GLN A 1 214 ? -4.362 -8.573 -12.614 1.00 95.44 214 GLN A N 1
ATOM 1709 C CA . GLN A 1 214 ? -4.394 -8.635 -14.065 1.00 95.44 214 GLN A CA 1
ATOM 1710 C C . GLN A 1 214 ? -3.047 -9.159 -14.565 1.00 95.44 214 GLN A C 1
ATOM 1712 O O . GLN A 1 214 ? -1.993 -8.887 -13.983 1.00 95.44 214 GLN A O 1
ATOM 1717 N N . GLU A 1 215 ? -3.083 -9.885 -15.677 1.00 92.69 215 GLU A N 1
ATOM 1718 C CA . GLU A 1 215 ? -1.880 -10.290 -16.400 1.00 92.69 215 GLU A CA 1
ATOM 1719 C C . GLU A 1 215 ? -1.090 -9.068 -16.882 1.00 92.69 215 GLU A C 1
ATOM 1721 O O . GLU A 1 215 ? -1.676 -8.077 -17.332 1.00 92.69 215 GLU A O 1
ATOM 1726 N N . ASP A 1 216 ? 0.243 -9.153 -16.850 1.00 86.38 216 ASP A N 1
ATOM 1727 C CA . ASP A 1 216 ? 1.115 -8.072 -17.330 1.00 86.38 216 ASP A CA 1
ATOM 1728 C C . ASP A 1 216 ? 0.834 -7.718 -18.794 1.00 86.38 216 ASP A C 1
ATOM 1730 O O . ASP A 1 216 ? 0.845 -6.544 -19.160 1.00 86.38 216 ASP A O 1
ATOM 1734 N N . SER A 1 217 ? 0.503 -8.712 -19.624 1.00 85.50 217 SER A N 1
ATOM 1735 C CA . SER A 1 217 ? 0.116 -8.501 -21.021 1.00 85.50 217 SER A CA 1
ATOM 1736 C C . SER A 1 217 ? -1.138 -7.638 -21.152 1.00 85.50 217 SER A C 1
ATOM 1738 O O . SER A 1 217 ? -1.178 -6.753 -22.004 1.00 85.50 217 SER A O 1
ATOM 1740 N N . MET A 1 218 ? -2.136 -7.831 -20.285 1.00 88.06 218 MET A N 1
ATOM 1741 C CA . MET A 1 218 ? -3.355 -7.019 -20.280 1.00 88.06 218 MET A CA 1
ATOM 1742 C C . MET A 1 218 ? -3.096 -5.602 -19.775 1.00 88.06 218 MET A C 1
ATOM 1744 O O . MET A 1 218 ? -3.633 -4.649 -20.341 1.00 88.06 218 MET A O 1
ATOM 1748 N N . ILE A 1 219 ? -2.281 -5.448 -18.727 1.00 84.75 219 ILE A N 1
ATOM 1749 C CA . ILE A 1 219 ? -1.908 -4.128 -18.202 1.00 84.75 219 ILE A CA 1
ATOM 1750 C C . ILE A 1 219 ? -1.141 -3.346 -19.271 1.00 84.75 219 ILE A C 1
ATOM 1752 O O . ILE A 1 219 ? -1.472 -2.192 -19.551 1.00 84.75 219 ILE A O 1
ATOM 1756 N N . TYR A 1 220 ? -0.164 -3.993 -19.908 1.00 79.50 220 TYR A N 1
ATOM 1757 C CA . TYR A 1 220 ? 0.626 -3.414 -20.986 1.00 79.50 220 TYR A CA 1
ATOM 1758 C C . TYR A 1 220 ? -0.242 -3.070 -22.196 1.00 79.50 220 TYR A C 1
ATOM 1760 O O . TYR A 1 220 ? -0.211 -1.933 -22.655 1.00 79.50 220 TYR A O 1
ATOM 1768 N N . GLN A 1 221 ? -1.084 -3.995 -22.667 1.00 82.06 221 GLN A N 1
ATOM 1769 C CA . GLN A 1 221 ? -1.994 -3.742 -23.783 1.00 82.06 221 GLN A CA 1
ATOM 1770 C C . GLN A 1 221 ? -2.947 -2.586 -23.476 1.00 82.06 221 GLN A C 1
ATOM 1772 O O . GLN A 1 221 ? -3.128 -1.721 -24.322 1.00 82.06 221 GLN A O 1
ATOM 1777 N N . ARG A 1 222 ? -3.533 -2.508 -22.275 1.00 81.12 222 ARG A N 1
ATOM 1778 C CA . ARG A 1 222 ? -4.396 -1.376 -21.903 1.00 81.12 222 ARG A CA 1
ATOM 1779 C C . ARG A 1 222 ? -3.616 -0.063 -21.867 1.00 81.12 222 ARG A C 1
ATOM 1781 O O . ARG A 1 222 ? -4.131 0.949 -22.328 1.00 81.12 222 ARG A O 1
ATOM 1788 N N . SER A 1 223 ? -2.384 -0.084 -21.357 1.00 74.94 223 SER A N 1
ATOM 1789 C CA . SER A 1 223 ? -1.500 1.083 -21.378 1.00 74.94 223 SER A CA 1
ATOM 1790 C C . SER A 1 223 ? -1.207 1.528 -22.814 1.00 74.94 223 SER A C 1
ATOM 1792 O O . SER A 1 223 ? -1.350 2.711 -23.101 1.00 74.94 223 SER A O 1
ATOM 1794 N N . LEU A 1 224 ? -0.919 0.587 -23.727 1.00 73.44 224 LEU A N 1
ATOM 1795 C CA . LEU A 1 224 ? -0.723 0.842 -25.159 1.00 73.44 224 LEU A CA 1
ATOM 1796 C C . LEU A 1 224 ? -1.986 1.367 -25.855 1.00 73.44 224 LEU A C 1
ATOM 1798 O O . LEU A 1 224 ? -1.911 2.296 -26.643 1.00 73.44 224 LEU A O 1
ATOM 1802 N N . MET A 1 225 ? -3.156 0.794 -25.577 1.00 75.06 225 MET A N 1
ATOM 1803 C CA . MET A 1 225 ? -4.421 1.215 -26.199 1.00 75.06 225 MET A CA 1
ATOM 1804 C C . MET A 1 225 ? -4.877 2.595 -25.717 1.00 75.06 225 MET A C 1
ATOM 1806 O O . MET A 1 225 ? -5.619 3.276 -26.418 1.00 75.06 225 MET A O 1
ATOM 1810 N N . ASN A 1 226 ? -4.413 3.014 -24.541 1.00 69.19 226 ASN A N 1
ATOM 1811 C CA . ASN A 1 226 ? -4.588 4.369 -24.034 1.00 69.19 226 ASN A CA 1
ATOM 1812 C C . ASN A 1 226 ? -3.476 5.324 -24.518 1.00 69.19 226 ASN A C 1
ATOM 1814 O O . ASN A 1 226 ? -3.421 6.469 -24.065 1.00 69.19 226 ASN A O 1
ATOM 1818 N N . GLN A 1 227 ? -2.581 4.884 -25.416 1.00 62.75 227 GLN A N 1
ATOM 1819 C CA . GLN A 1 227 ? -1.586 5.759 -26.031 1.00 62.75 227 GLN A CA 1
ATOM 1820 C C . GLN A 1 227 ? -2.198 6.609 -27.143 1.00 62.75 227 GLN A C 1
ATOM 1822 O O . GLN A 1 227 ? -3.122 6.177 -27.834 1.00 62.75 227 GLN A O 1
ATOM 1827 N N . PRO A 1 228 ? -1.631 7.799 -27.392 1.00 48.09 228 PRO A N 1
ATOM 1828 C CA . PRO A 1 228 ? -1.839 8.466 -28.664 1.00 48.09 228 PRO A CA 1
ATOM 1829 C C . PRO A 1 228 ? -1.274 7.576 -29.774 1.00 48.09 228 PRO A C 1
ATOM 1831 O O . PRO A 1 228 ? -0.090 7.247 -29.756 1.00 48.09 228 PRO A O 1
ATOM 1834 N N . THR A 1 229 ? -2.110 7.184 -30.735 1.00 51.16 229 THR A N 1
ATOM 1835 C CA . THR A 1 229 ? -1.676 6.464 -31.935 1.00 51.16 229 THR A CA 1
ATOM 1836 C C . THR A 1 229 ? -0.621 7.317 -32.649 1.00 51.16 229 THR A C 1
ATOM 1838 O O . THR A 1 229 ? -0.955 8.412 -33.112 1.00 51.16 229 THR A O 1
ATOM 1841 N N . PRO A 1 230 ? 0.651 6.888 -32.746 1.00 45.16 230 PRO A N 1
ATOM 1842 C CA . PRO A 1 230 ? 1.658 7.671 -33.444 1.00 45.16 230 PRO A CA 1
ATOM 1843 C C . PRO A 1 230 ? 1.343 7.647 -34.944 1.00 45.16 230 PRO A C 1
ATOM 1845 O O . PRO A 1 230 ? 1.511 6.624 -35.599 1.00 45.16 230 PRO A O 1
ATOM 1848 N N . GLY A 1 231 ? 0.864 8.769 -35.482 1.00 51.84 231 GLY A N 1
ATOM 1849 C CA . GLY A 1 231 ? 0.900 9.051 -36.917 1.00 51.84 231 GLY A CA 1
ATOM 1850 C C . GLY A 1 231 ? 0.107 8.115 -37.836 1.00 51.84 231 GLY A C 1
ATOM 1851 O O . GLY A 1 231 ? 0.659 7.641 -38.825 1.00 51.84 231 GLY A O 1
ATOM 1852 N N . MET A 1 232 ? -1.198 7.938 -37.608 1.00 43.50 232 MET A N 1
ATOM 1853 C CA . MET A 1 232 ? -2.115 7.681 -38.731 1.00 43.50 232 MET A CA 1
ATOM 1854 C C . MET A 1 232 ? -2.657 9.014 -39.259 1.00 43.50 232 MET A C 1
ATOM 1856 O O . MET A 1 232 ? -3.806 9.354 -39.033 1.00 43.50 232 MET A O 1
ATOM 1860 N N . ASP A 1 233 ? -1.782 9.762 -39.932 1.00 42.50 233 ASP A N 1
ATOM 1861 C CA . ASP A 1 233 ? -2.147 10.682 -41.014 1.00 42.50 233 ASP A CA 1
ATOM 1862 C C . ASP A 1 233 ? -0.968 10.756 -41.994 1.00 42.50 233 ASP A C 1
ATOM 1864 O O . ASP A 1 233 ? -0.131 11.655 -41.979 1.00 42.50 233 ASP A O 1
ATOM 1868 N N . PHE A 1 234 ? -0.893 9.745 -42.860 1.00 47.94 234 PHE A N 1
ATOM 1869 C CA . PHE A 1 234 ? -0.206 9.832 -44.147 1.00 47.94 234 PHE A CA 1
ATOM 1870 C C . PHE A 1 234 ? -1.264 9.994 -45.244 1.00 47.94 234 PHE A C 1
ATOM 1872 O O . PHE A 1 234 ? -1.369 9.155 -46.131 1.00 47.94 234 PHE A O 1
ATOM 1879 N N . GLN A 1 235 ? -2.090 11.043 -45.197 1.00 42.12 235 GLN A N 1
ATOM 1880 C CA . GLN A 1 235 ? -2.890 11.442 -46.360 1.00 42.12 235 GLN A CA 1
ATOM 1881 C C . GLN A 1 235 ? -2.888 12.963 -46.495 1.00 42.12 235 GLN A C 1
ATOM 1883 O O . GLN A 1 235 ? -3.281 13.699 -45.605 1.00 42.12 235 GLN A O 1
ATOM 1888 N N . SER A 1 236 ? -2.202 13.423 -47.539 1.00 47.16 236 SER A N 1
ATOM 1889 C CA . SER A 1 236 ? -2.805 14.035 -48.728 1.00 47.16 236 SER A CA 1
ATOM 1890 C C . SER A 1 236 ? -3.346 15.447 -48.479 1.00 47.16 236 SER A C 1
ATOM 1892 O O . SER A 1 236 ? -4.198 15.653 -47.618 1.00 47.16 236 SER A O 1
ATOM 1894 N N . PRO A 1 237 ? -2.877 16.445 -49.245 1.00 44.56 237 PRO A N 1
ATOM 1895 C CA . PRO A 1 237 ? -3.311 17.822 -49.087 1.00 44.56 237 PRO A CA 1
ATOM 1896 C C . PRO A 1 237 ? -4.773 17.942 -49.522 1.00 44.56 237 PRO A C 1
ATOM 1898 O O . PRO A 1 237 ? -5.059 18.016 -50.713 1.00 44.56 237 PRO A O 1
ATOM 1901 N N . GLY A 1 238 ? -5.707 17.966 -48.571 1.00 51.84 238 GLY A N 1
ATOM 1902 C CA . GLY A 1 238 ? -7.069 18.392 -48.881 1.00 51.84 238 GLY A CA 1
ATOM 1903 C C . GLY A 1 238 ? -8.179 17.773 -48.054 1.00 51.84 238 GLY A C 1
ATOM 1904 O O . GLY A 1 238 ? -9.059 17.153 -48.629 1.00 51.84 238 GLY A O 1
ATOM 1905 N N . THR A 1 239 ? -8.198 17.971 -46.738 1.00 50.50 239 THR A N 1
ATOM 1906 C CA . THR A 1 239 ? -9.431 18.274 -45.980 1.00 50.50 239 THR A CA 1
ATOM 1907 C C . THR A 1 239 ? -9.056 18.587 -44.533 1.00 50.50 239 THR A C 1
ATOM 1909 O O . THR A 1 239 ? -8.487 17.755 -43.838 1.00 50.50 239 THR A O 1
ATOM 1912 N N . GLN A 1 240 ? -9.337 19.809 -44.072 1.00 49.09 240 GLN A N 1
ATOM 1913 C CA . GLN A 1 240 ? -9.155 20.208 -42.673 1.00 49.09 240 GLN A CA 1
ATOM 1914 C C . GLN A 1 240 ? -10.215 19.524 -41.796 1.00 49.09 240 GLN A C 1
ATOM 1916 O O . GLN A 1 240 ? -11.277 20.085 -41.535 1.00 49.09 240 GLN A O 1
ATOM 1921 N N . GLY A 1 241 ? -9.931 18.303 -41.350 1.00 48.41 241 GLY A N 1
ATOM 1922 C CA . GLY A 1 241 ? -10.533 17.732 -40.150 1.00 48.41 241 GLY A CA 1
ATOM 1923 C C . GLY A 1 241 ? -9.646 18.065 -38.953 1.00 48.41 241 GLY A C 1
ATOM 1924 O O . GLY A 1 241 ? -8.435 17.871 -39.014 1.00 48.41 241 GLY A O 1
ATOM 1925 N N . PHE A 1 242 ? -10.215 18.602 -37.874 1.00 41.91 242 PHE A N 1
ATOM 1926 C CA . PHE A 1 242 ? -9.468 18.793 -36.629 1.00 41.91 242 PHE A CA 1
ATOM 1927 C C . PHE A 1 242 ? -9.023 17.423 -36.098 1.00 41.91 242 PHE A C 1
ATOM 1929 O O . PHE A 1 242 ? -9.863 16.572 -35.806 1.00 41.91 242 PHE A O 1
ATOM 1936 N N . ALA A 1 243 ? -7.710 17.211 -35.988 1.00 44.00 243 ALA A N 1
ATOM 1937 C CA . ALA A 1 243 ? -7.147 15.998 -35.405 1.00 44.00 243 ALA A CA 1
ATOM 1938 C C . ALA A 1 243 ? -7.597 15.843 -33.936 1.00 44.00 243 ALA A C 1
ATOM 1940 O O . ALA A 1 243 ? -7.710 16.849 -33.225 1.00 44.00 243 ALA A O 1
ATOM 1941 N N . PRO A 1 244 ? -7.827 14.612 -33.443 1.00 44.41 244 PRO A N 1
ATOM 1942 C CA . PRO A 1 244 ? -8.093 14.381 -32.030 1.00 44.41 244 PRO A CA 1
ATOM 1943 C C . PRO A 1 244 ? -6.843 14.724 -31.207 1.00 44.41 244 PRO A C 1
ATOM 1945 O O . PRO A 1 244 ? -5.872 13.971 -31.162 1.00 44.41 244 PRO A O 1
ATOM 1948 N N . VAL A 1 245 ? -6.857 15.886 -30.554 1.00 46.69 245 VAL A N 1
ATOM 1949 C CA . VAL A 1 245 ? -5.821 16.295 -29.600 1.00 46.69 245 VAL A CA 1
ATOM 1950 C C . VAL A 1 245 ? -6.139 15.634 -28.263 1.00 46.69 245 VAL A C 1
ATOM 1952 O O . VAL A 1 245 ? -7.131 15.981 -27.622 1.00 46.69 245 VAL A O 1
ATOM 1955 N N . MET A 1 246 ? -5.321 14.672 -27.832 1.00 48.91 246 MET A N 1
ATOM 1956 C CA . MET A 1 246 ? -5.433 14.163 -26.465 1.00 48.91 246 MET A CA 1
ATOM 1957 C C . MET A 1 246 ? -4.877 15.176 -25.460 1.00 48.91 246 MET A C 1
ATOM 1959 O O . MET A 1 246 ? -3.868 15.835 -25.734 1.00 48.91 246 MET A O 1
ATOM 1963 N N . PRO A 1 247 ? -5.500 15.290 -24.278 1.00 48.69 247 PRO A N 1
ATOM 1964 C CA . PRO A 1 247 ? -5.008 16.180 -23.248 1.00 48.69 247 PRO A CA 1
ATOM 1965 C C . PRO A 1 247 ? -3.711 15.621 -22.640 1.00 48.69 247 PRO A C 1
ATOM 1967 O O . PRO A 1 247 ? -3.636 14.461 -22.245 1.00 48.69 247 PRO A O 1
ATOM 1970 N N . LEU A 1 248 ? -2.690 16.475 -22.509 1.00 55.03 248 LEU A N 1
ATOM 1971 C CA . LEU A 1 248 ? -1.444 16.197 -21.764 1.00 55.03 248 LEU A CA 1
ATOM 1972 C C . LEU A 1 248 ? -1.694 15.811 -20.291 1.00 55.03 248 LEU A C 1
ATOM 1974 O O . LEU A 1 248 ? -0.836 15.213 -19.636 1.00 55.03 248 LEU A O 1
ATOM 1978 N N . LEU A 1 249 ? -2.870 16.175 -19.784 1.00 48.50 249 LEU A N 1
ATOM 1979 C CA . LEU A 1 249 ? -3.303 16.031 -18.409 1.00 48.50 249 LEU A CA 1
ATOM 1980 C C . LEU A 1 249 ? -4.801 15.726 -18.395 1.00 48.50 249 LEU A C 1
ATOM 1982 O O . LEU A 1 249 ? -5.599 16.558 -18.826 1.00 48.50 249 LEU A O 1
ATOM 1986 N N . GLU A 1 250 ? -5.193 14.571 -17.874 1.00 58.97 250 GLU A N 1
ATOM 1987 C CA . GLU A 1 250 ? -6.595 14.288 -17.589 1.00 58.97 250 GLU A CA 1
ATOM 1988 C C . GLU A 1 250 ? -6.844 14.477 -16.091 1.00 58.97 250 GLU A C 1
ATOM 1990 O O . GLU A 1 250 ? -6.226 13.822 -15.253 1.00 58.97 250 GLU A O 1
ATOM 1995 N N . ILE A 1 251 ? -7.740 15.405 -15.755 1.00 53.75 251 ILE A N 1
ATOM 1996 C CA . ILE A 1 251 ? -8.164 15.674 -14.381 1.00 53.75 251 ILE A CA 1
ATOM 1997 C C . ILE A 1 251 ? -9.575 15.113 -14.226 1.00 53.75 251 ILE A C 1
ATOM 1999 O O . ILE A 1 251 ? -10.522 15.647 -14.804 1.00 53.75 251 ILE A O 1
ATOM 2003 N N . ARG A 1 252 ? -9.731 14.044 -13.441 1.00 57.84 252 ARG A N 1
ATOM 2004 C CA . ARG A 1 252 ? -11.046 13.465 -13.140 1.00 57.84 252 ARG A CA 1
ATOM 2005 C C . ARG A 1 252 ? -11.496 13.873 -11.746 1.00 57.84 252 ARG A C 1
ATOM 2007 O O . ARG A 1 252 ? -10.920 13.458 -10.741 1.00 57.84 252 ARG A O 1
ATOM 2014 N N . PHE A 1 253 ? -12.577 14.644 -11.691 1.00 50.97 253 PHE A N 1
ATOM 2015 C CA . PHE A 1 253 ? -13.290 14.940 -10.453 1.00 50.97 253 PHE A CA 1
ATOM 2016 C C . PHE A 1 253 ? -14.304 13.828 -10.194 1.00 50.97 253 PHE A C 1
ATOM 2018 O O . PHE A 1 253 ? -15.226 13.628 -10.979 1.00 50.97 253 PHE A O 1
ATOM 2025 N N . ARG A 1 254 ? -14.145 13.075 -9.104 1.00 48.38 254 ARG A N 1
ATOM 2026 C CA . ARG A 1 254 ? -15.110 12.025 -8.756 1.00 48.38 254 ARG A CA 1
ATOM 2027 C C . ARG A 1 254 ? -16.376 12.627 -8.133 1.00 48.38 254 ARG A C 1
ATOM 2029 O O . ARG A 1 254 ? -16.285 13.414 -7.190 1.00 48.38 254 ARG A O 1
ATOM 2036 N N . GLY A 1 255 ? -17.547 12.222 -8.637 1.00 46.59 255 GLY A N 1
ATOM 2037 C CA . GLY A 1 255 ? -18.862 12.606 -8.102 1.00 46.59 255 GLY A CA 1
ATOM 2038 C C . GLY A 1 255 ? -19.455 13.909 -8.660 1.00 46.59 255 GLY A C 1
ATOM 2039 O O . GLY A 1 255 ? -20.195 14.580 -7.937 1.00 46.59 255 GLY A O 1
ATOM 2040 N N . LEU A 1 256 ? -19.111 14.273 -9.900 1.00 35.53 256 LEU A N 1
ATOM 2041 C CA . LEU A 1 256 ? -19.793 15.278 -10.725 1.00 35.53 256 LEU A CA 1
ATOM 2042 C C . LEU A 1 256 ? -20.255 14.636 -12.034 1.00 35.53 256 LEU A C 1
ATOM 2044 O O . LEU A 1 256 ? -19.534 13.726 -12.504 1.00 35.53 256 LEU A O 1
#